Protein AF-A0A9K3KVN9-F1 (afdb_monomer_lite)

Radius of gyration: 38.12 Å; chains: 1; bounding box: 109×45×125 Å

pLDDT: mean 75.14, std 16.61, range [22.23, 95.88]

Structure (mmCIF, N/CA/C/O backbone):
data_AF-A0A9K3KVN9-F1
#
_entry.id   AF-A0A9K3KVN9-F1
#
loop_
_atom_site.group_PDB
_atom_site.id
_atom_site.type_symbol
_atom_site.label_atom_id
_atom_site.label_alt_id
_atom_site.label_comp_id
_atom_site.label_asym_id
_atom_site.label_entity_id
_atom_site.label_seq_id
_atom_site.pdbx_PDB_ins_code
_atom_site.Cartn_x
_atom_site.Cartn_y
_atom_site.Cartn_z
_atom_site.occupancy
_atom_site.B_iso_or_equiv
_atom_site.auth_seq_id
_atom_site.auth_comp_id
_atom_site.auth_asym_id
_atom_site.auth_atom_id
_atom_site.pdbx_PDB_model_num
ATOM 1 N N . MET A 1 1 ? 79.046 29.696 -91.872 1.00 45.09 1 MET A N 1
ATOM 2 C CA . MET A 1 1 ? 77.655 30.100 -91.601 1.00 45.09 1 MET A CA 1
ATOM 3 C C . MET A 1 1 ? 77.021 28.918 -90.897 1.00 45.09 1 MET A C 1
ATOM 5 O O . MET A 1 1 ? 76.997 27.837 -91.468 1.00 45.09 1 MET A O 1
ATOM 9 N N . GLU A 1 2 ? 76.710 29.060 -89.611 1.00 54.44 2 GLU A N 1
ATOM 10 C CA . GLU A 1 2 ? 76.037 28.020 -88.821 1.00 54.44 2 GLU A CA 1
ATOM 11 C C . GLU A 1 2 ? 74.562 27.961 -89.256 1.00 54.44 2 GLU A C 1
ATOM 13 O O . GLU A 1 2 ? 73.696 28.609 -88.662 1.00 54.44 2 GLU A O 1
ATOM 18 N N . ASP A 1 3 ? 74.284 27.262 -90.359 1.00 48.56 3 ASP A N 1
ATOM 19 C CA . ASP A 1 3 ? 72.985 27.361 -91.029 1.00 48.56 3 ASP A CA 1
ATOM 20 C C . ASP A 1 3 ? 71.928 26.423 -90.441 1.00 48.56 3 ASP A C 1
ATOM 22 O O . ASP A 1 3 ? 71.992 25.201 -90.556 1.00 48.56 3 ASP A O 1
ATOM 26 N N . GLU A 1 4 ? 70.970 27.077 -89.780 1.00 55.75 4 GLU A N 1
ATOM 27 C CA . GLU A 1 4 ? 69.516 26.861 -89.690 1.00 55.75 4 GLU A CA 1
ATOM 28 C C . GLU A 1 4 ? 68.884 25.465 -89.550 1.00 55.75 4 GLU A C 1
ATOM 30 O O . GLU A 1 4 ? 67.782 25.410 -89.022 1.00 55.75 4 GLU A O 1
ATOM 35 N N . HIS A 1 5 ? 69.507 24.343 -89.914 1.00 53.62 5 HIS A N 1
ATOM 36 C CA . HIS A 1 5 ? 68.850 23.024 -89.925 1.00 53.62 5 HIS A CA 1
ATOM 37 C C . HIS A 1 5 ? 68.893 22.270 -88.579 1.00 53.62 5 HIS A C 1
ATOM 39 O O . HIS A 1 5 ? 68.015 21.462 -88.293 1.00 53.62 5 HIS A O 1
ATOM 45 N N . VAL A 1 6 ? 69.865 22.563 -87.703 1.00 56.28 6 VAL A N 1
ATOM 46 C CA . VAL A 1 6 ? 70.005 21.916 -86.371 1.00 56.28 6 VAL A CA 1
ATOM 47 C C . VAL A 1 6 ? 69.112 22.568 -85.302 1.00 56.28 6 VAL A C 1
ATOM 49 O O . VAL A 1 6 ? 68.701 21.923 -84.337 1.00 56.28 6 VAL A O 1
ATOM 52 N N . ARG A 1 7 ? 68.765 23.850 -85.477 1.00 60.34 7 ARG A N 1
ATOM 53 C CA . ARG A 1 7 ? 67.869 24.589 -84.570 1.00 60.34 7 ARG A CA 1
ATOM 54 C C . ARG A 1 7 ? 66.450 23.984 -84.526 1.00 60.34 7 ARG A C 1
ATOM 56 O O . ARG A 1 7 ? 66.002 23.695 -83.421 1.00 60.34 7 ARG A O 1
ATOM 63 N N . PRO A 1 8 ? 65.770 23.724 -85.661 1.00 63.81 8 PRO A N 1
ATOM 64 C CA . PRO A 1 8 ? 64.430 23.135 -85.703 1.00 63.81 8 PRO A CA 1
ATOM 65 C C . PRO A 1 8 ? 64.338 21.772 -85.015 1.00 63.81 8 PRO A C 1
ATOM 67 O O . PRO A 1 8 ? 63.398 21.549 -84.258 1.00 63.81 8 PRO A O 1
ATOM 70 N N . GLN A 1 9 ? 65.329 20.892 -85.215 1.00 72.94 9 GLN A N 1
ATOM 71 C CA . GLN A 1 9 ? 65.325 19.554 -84.614 1.00 72.94 9 GLN A CA 1
ATOM 72 C C . GLN A 1 9 ? 65.427 19.623 -83.086 1.00 72.94 9 GLN A C 1
ATOM 74 O O . GLN A 1 9 ? 64.640 19.001 -82.385 1.00 72.94 9 GLN A O 1
ATOM 79 N N . LYS A 1 10 ? 66.315 20.475 -82.556 1.00 77.81 10 LYS A N 1
ATOM 80 C CA . LYS A 1 10 ? 66.450 20.684 -81.107 1.00 77.81 10 LYS A CA 1
ATOM 81 C C . LYS A 1 10 ? 65.175 21.257 -80.469 1.00 77.81 10 LYS A C 1
ATOM 83 O O . LYS A 1 10 ? 64.865 20.923 -79.328 1.00 77.81 10 LYS A O 1
ATOM 88 N N . TYR A 1 11 ? 64.435 22.111 -81.185 1.00 81.31 11 TYR A N 1
ATOM 89 C CA . TYR A 1 11 ? 63.114 22.576 -80.742 1.00 81.31 11 TYR A CA 1
ATOM 90 C C . TYR A 1 11 ? 62.057 21.466 -80.825 1.00 81.31 11 TYR A C 1
ATOM 92 O O . TYR A 1 11 ? 61.230 21.371 -79.924 1.00 81.31 11 TYR A O 1
ATOM 100 N N . SER A 1 12 ? 62.103 20.613 -81.852 1.00 85.62 12 SER A N 1
ATOM 101 C CA . SER A 1 12 ? 61.211 19.455 -82.000 1.00 85.62 12 SER A CA 1
ATOM 102 C C . SER A 1 12 ? 61.375 18.460 -80.850 1.00 85.62 12 SER A C 1
ATOM 104 O O . SER A 1 12 ? 60.392 18.111 -80.203 1.00 85.62 12 SER A O 1
ATOM 106 N N . ASP A 1 13 ? 62.611 18.073 -80.534 1.00 86.50 13 ASP A N 1
ATOM 107 C CA . ASP A 1 13 ? 62.904 17.111 -79.466 1.00 86.50 13 ASP A CA 1
ATOM 108 C C . ASP A 1 13 ? 62.512 17.674 -78.086 1.00 86.50 13 ASP A C 1
ATOM 110 O O . ASP A 1 13 ? 61.987 16.963 -77.227 1.00 86.50 13 ASP A O 1
ATOM 114 N N . LEU A 1 14 ? 62.707 18.984 -77.874 1.00 88.31 14 LEU A N 1
ATOM 115 C CA . LEU A 1 14 ? 62.254 19.672 -76.664 1.00 88.31 14 LEU A CA 1
ATOM 116 C C . LEU A 1 14 ? 60.721 19.695 -76.558 1.00 88.31 14 LEU A C 1
ATOM 118 O O . LEU A 1 14 ? 60.187 19.482 -75.472 1.00 88.31 14 LEU A O 1
ATOM 122 N N . LEU A 1 15 ? 60.009 19.945 -77.661 1.00 89.12 15 LEU A N 1
ATOM 123 C CA . LEU A 1 15 ? 58.544 19.923 -77.696 1.00 89.12 15 LEU A CA 1
ATOM 124 C C . LEU A 1 15 ? 57.993 18.516 -77.436 1.00 89.12 15 LEU A C 1
ATOM 126 O O . LEU A 1 15 ? 57.018 18.377 -76.701 1.00 89.12 15 LEU A O 1
ATOM 130 N N . GLU A 1 16 ? 58.622 17.479 -77.987 1.00 89.62 16 GLU A N 1
ATOM 131 C CA . GLU A 1 16 ? 58.243 16.082 -77.756 1.00 89.62 16 GLU A CA 1
ATOM 132 C C . GLU A 1 16 ? 58.497 15.653 -76.303 1.00 89.62 16 GLU A C 1
ATOM 134 O O . GLU A 1 16 ? 57.629 15.044 -75.667 1.00 89.62 16 GLU A O 1
ATOM 139 N N . TYR A 1 17 ? 59.639 16.051 -75.733 1.00 90.62 17 TYR A N 1
ATOM 140 C CA . TYR A 1 17 ? 59.937 15.853 -74.316 1.00 90.62 17 TYR A CA 1
ATOM 141 C C . TYR A 1 17 ? 58.908 16.551 -73.419 1.00 90.62 17 TYR A C 1
ATOM 143 O O . TYR A 1 17 ? 58.345 15.923 -72.522 1.00 90.62 17 TYR A O 1
ATOM 151 N N . LEU A 1 18 ? 58.613 17.831 -73.679 1.00 91.31 18 LEU A N 1
ATOM 152 C CA . LEU A 1 18 ? 57.616 18.589 -72.922 1.00 91.31 18 LEU A CA 1
ATOM 153 C C . LEU A 1 18 ? 56.226 17.963 -73.040 1.00 91.31 18 LEU A C 1
ATOM 155 O O . LEU A 1 18 ? 55.554 17.818 -72.025 1.00 91.31 18 LEU A O 1
ATOM 159 N N . LYS A 1 19 ? 55.811 17.537 -74.239 1.00 93.12 19 LYS A N 1
ATOM 160 C CA . LYS A 1 19 ? 54.536 16.839 -74.451 1.00 93.12 19 LYS A CA 1
ATOM 161 C C . LYS A 1 19 ? 54.454 15.560 -73.619 1.00 93.12 19 LYS A C 1
ATOM 163 O O . LYS A 1 19 ? 53.476 15.362 -72.912 1.00 93.12 19 LYS A O 1
ATOM 168 N N . THR A 1 20 ? 55.515 14.756 -73.620 1.00 93.19 20 THR A N 1
ATOM 169 C CA . THR A 1 20 ? 55.592 13.526 -72.818 1.00 93.19 20 THR A CA 1
ATOM 170 C C . THR A 1 20 ? 55.500 13.816 -71.316 1.00 93.19 20 THR A C 1
ATOM 172 O O . THR A 1 20 ? 54.807 13.105 -70.588 1.00 93.19 20 THR A O 1
ATOM 175 N N . GLN A 1 21 ? 56.159 14.878 -70.835 1.00 94.00 21 GLN A N 1
ATOM 176 C CA . GLN A 1 21 ? 56.046 15.313 -69.439 1.00 94.00 21 GLN A CA 1
ATOM 177 C C . GLN A 1 21 ? 54.629 15.804 -69.107 1.00 94.00 21 GLN A C 1
ATOM 179 O O . GLN A 1 21 ? 54.090 15.420 -68.073 1.00 94.00 21 GLN A O 1
ATOM 184 N N . PHE A 1 22 ? 54.003 16.599 -69.981 1.00 93.38 22 PHE A N 1
ATOM 185 C CA . PHE A 1 22 ? 52.620 17.055 -69.815 1.00 93.38 22 PHE A CA 1
ATOM 186 C C . PHE A 1 22 ? 51.625 15.889 -69.794 1.00 93.38 22 PHE A C 1
ATOM 188 O O . PHE A 1 22 ? 50.756 15.859 -68.927 1.00 93.38 22 PHE A O 1
ATOM 195 N N . ASP A 1 23 ? 51.782 14.900 -70.674 1.00 93.00 23 ASP A N 1
ATOM 196 C CA . ASP A 1 23 ? 50.947 13.695 -70.693 1.00 93.00 23 ASP A CA 1
ATOM 197 C C . ASP A 1 23 ? 51.127 12.870 -69.405 1.00 93.00 23 ASP A C 1
ATOM 199 O O . ASP A 1 23 ? 50.151 12.396 -68.818 1.00 93.00 23 ASP A O 1
ATOM 203 N N . GLY A 1 24 ? 52.365 12.755 -68.907 1.00 92.94 24 GLY A N 1
ATOM 204 C CA . GLY A 1 24 ? 52.662 12.128 -67.615 1.00 92.94 24 GLY A CA 1
ATOM 205 C C . GLY A 1 24 ? 52.042 12.873 -66.427 1.00 92.94 24 GLY A C 1
ATOM 206 O O . GLY A 1 24 ? 51.489 12.246 -65.523 1.00 92.94 24 GLY A O 1
ATOM 207 N N . ILE A 1 25 ? 52.080 14.208 -66.446 1.00 93.19 25 ILE A N 1
ATOM 208 C CA . ILE A 1 25 ? 51.436 15.066 -65.444 1.00 93.19 25 ILE A CA 1
ATOM 209 C C . ILE A 1 25 ? 49.912 14.893 -65.486 1.00 93.19 25 ILE A C 1
ATOM 211 O O . ILE A 1 25 ? 49.313 14.673 -64.436 1.00 93.19 25 ILE A O 1
ATOM 215 N N . ASN A 1 26 ? 49.292 14.924 -66.670 1.00 93.12 26 ASN A N 1
ATOM 216 C CA . ASN A 1 26 ? 47.848 14.728 -66.837 1.00 93.12 26 ASN A CA 1
ATOM 217 C C . ASN A 1 26 ? 47.396 13.375 -66.276 1.00 93.12 26 ASN A C 1
ATOM 219 O O . ASN A 1 26 ? 46.448 13.318 -65.498 1.00 93.12 26 ASN A O 1
ATOM 223 N N . LYS A 1 27 ? 48.130 12.297 -66.579 1.00 93.44 27 LYS A N 1
ATOM 224 C CA . LYS A 1 27 ? 47.833 10.965 -66.039 1.00 93.44 27 LYS A CA 1
ATOM 225 C C . LYS A 1 27 ? 47.923 10.919 -64.509 1.00 93.44 27 LYS A C 1
ATOM 227 O O . LYS A 1 27 ? 47.067 10.322 -63.862 1.00 93.44 27 LYS A O 1
ATOM 232 N N . ASN A 1 28 ? 48.931 11.568 -63.924 1.00 93.50 28 ASN A N 1
ATOM 233 C CA . ASN A 1 28 ? 49.056 11.661 -62.469 1.00 93.50 28 ASN A CA 1
ATOM 234 C C . ASN A 1 28 ? 47.899 12.460 -61.848 1.00 93.50 28 ASN A C 1
ATOM 236 O O . ASN A 1 28 ? 47.397 12.069 -60.797 1.00 93.50 28 ASN A O 1
ATOM 240 N N . PHE A 1 29 ? 47.455 13.547 -62.489 1.00 94.56 29 PHE A N 1
ATOM 241 C CA . PHE A 1 29 ? 46.277 14.300 -62.050 1.00 94.56 29 PHE A CA 1
ATOM 242 C C . PHE A 1 29 ? 45.000 13.455 -62.110 1.00 94.56 29 PHE A C 1
ATOM 244 O O . PHE A 1 29 ? 44.238 13.460 -61.145 1.00 94.56 29 PHE A O 1
ATOM 251 N N . ASP A 1 30 ? 44.790 12.679 -63.176 1.00 94.50 30 ASP A N 1
ATOM 252 C CA . ASP A 1 30 ? 43.642 11.771 -63.291 1.00 94.50 30 ASP A CA 1
ATOM 253 C C . ASP A 1 30 ? 43.638 10.701 -62.188 1.00 94.50 30 ASP A C 1
ATOM 255 O O . ASP A 1 30 ? 42.597 10.417 -61.589 1.00 94.50 30 ASP A O 1
ATOM 259 N N . ASP A 1 31 ? 44.801 10.123 -61.878 1.00 94.12 31 ASP A N 1
ATOM 260 C CA . ASP A 1 31 ? 44.939 9.137 -60.803 1.00 94.12 31 ASP A CA 1
ATOM 261 C C . ASP A 1 31 ? 44.733 9.763 -59.412 1.00 94.12 31 ASP A C 1
ATOM 263 O O . ASP A 1 31 ? 44.126 9.140 -58.536 1.00 94.12 31 ASP A O 1
ATOM 267 N N . ILE A 1 32 ? 45.186 11.005 -59.199 1.00 94.25 32 ILE A N 1
ATOM 268 C CA . ILE A 1 32 ? 44.918 11.771 -57.972 1.00 94.25 32 ILE A CA 1
ATOM 269 C C . ILE A 1 32 ? 43.418 12.048 -57.828 1.00 94.25 32 ILE A C 1
ATOM 271 O O . ILE A 1 32 ? 42.870 11.807 -56.753 1.00 94.25 32 ILE A O 1
ATOM 275 N N . ASN A 1 33 ? 42.744 12.490 -58.893 1.00 94.69 33 ASN A N 1
ATOM 276 C CA . ASN A 1 33 ? 41.304 12.762 -58.881 1.00 94.69 33 ASN A CA 1
ATOM 277 C C . ASN A 1 33 ? 40.500 11.510 -58.504 1.00 94.69 33 ASN A C 1
ATOM 279 O O . ASN A 1 33 ? 39.661 11.572 -57.609 1.00 94.69 33 ASN A O 1
ATOM 283 N N . LYS A 1 34 ? 40.828 10.347 -59.086 1.00 94.62 34 LYS A N 1
ATOM 284 C CA . LYS A 1 34 ? 40.193 9.069 -58.713 1.00 94.62 34 LYS A CA 1
ATOM 285 C C . LYS A 1 34 ? 40.385 8.729 -57.236 1.00 94.62 34 LYS A C 1
ATOM 287 O O . LYS A 1 34 ? 39.432 8.338 -56.571 1.00 94.62 34 LYS A O 1
ATOM 292 N N . ARG A 1 35 ? 41.600 8.904 -56.702 1.00 94.25 35 ARG A N 1
ATOM 293 C CA . ARG A 1 35 ? 41.873 8.668 -55.273 1.00 94.25 35 ARG A CA 1
ATOM 294 C C . ARG A 1 35 ? 41.085 9.623 -54.380 1.00 94.25 35 ARG A C 1
ATOM 296 O O . ARG A 1 35 ? 40.592 9.188 -53.346 1.00 94.25 35 ARG A O 1
ATOM 303 N N . PHE A 1 36 ? 40.953 10.892 -54.763 1.00 94.44 36 PHE A N 1
ATOM 304 C CA . PHE A 1 36 ? 40.115 11.849 -54.040 1.00 94.44 36 PHE A CA 1
ATOM 305 C C . PHE A 1 36 ? 38.639 11.443 -54.058 1.00 94.44 36 PHE A C 1
ATOM 307 O O . PHE A 1 36 ? 38.000 11.474 -53.009 1.00 94.44 36 PHE A O 1
ATOM 314 N N . ASP A 1 37 ? 38.111 11.006 -55.201 1.00 95.25 37 ASP A N 1
ATOM 315 C CA . ASP A 1 37 ? 36.732 10.519 -55.306 1.00 95.25 37 ASP A CA 1
ATOM 316 C C . ASP A 1 37 ? 36.492 9.278 -54.440 1.00 95.25 37 ASP A C 1
ATOM 318 O O . ASP A 1 37 ? 35.467 9.181 -53.760 1.00 95.25 37 ASP A O 1
ATOM 322 N N . ASP A 1 38 ? 37.439 8.342 -54.426 1.00 95.19 38 ASP A N 1
ATOM 323 C CA . ASP A 1 38 ? 37.359 7.137 -53.600 1.00 95.19 38 ASP A CA 1
ATOM 324 C C . ASP A 1 38 ? 37.442 7.469 -52.103 1.00 95.19 38 ASP A C 1
ATOM 326 O O . ASP A 1 38 ? 36.655 6.941 -51.315 1.00 95.19 38 ASP A O 1
ATOM 330 N N . ILE A 1 39 ? 38.323 8.398 -51.709 1.00 94.88 39 ILE A N 1
ATOM 331 C CA . ILE A 1 39 ? 38.398 8.912 -50.334 1.00 94.88 39 ILE A CA 1
ATOM 332 C C . ILE A 1 39 ? 37.081 9.591 -49.943 1.00 94.88 39 ILE A C 1
ATOM 334 O O . ILE A 1 39 ? 36.553 9.311 -48.871 1.00 94.88 39 ILE A O 1
ATOM 338 N N . ASN A 1 40 ? 36.515 10.438 -50.805 1.00 94.06 40 ASN A N 1
ATOM 339 C CA . ASN A 1 40 ? 35.245 11.114 -50.537 1.00 94.06 40 ASN A CA 1
ATOM 340 C C . ASN A 1 40 ? 34.099 10.111 -50.350 1.00 94.06 40 ASN A C 1
ATOM 342 O O . ASN A 1 40 ? 33.289 10.261 -49.435 1.00 94.06 40 ASN A O 1
ATOM 346 N N . LYS A 1 41 ? 34.041 9.059 -51.174 1.00 95.12 41 LYS A N 1
ATOM 347 C CA . LYS A 1 41 ? 33.058 7.976 -51.019 1.00 95.12 41 LYS A CA 1
ATOM 348 C C . LYS A 1 41 ? 33.244 7.215 -49.709 1.00 95.12 41 LYS A C 1
ATOM 350 O O . LYS A 1 41 ? 32.249 6.953 -49.036 1.00 95.12 41 LYS A O 1
ATOM 355 N N . ASP A 1 42 ? 34.479 6.870 -49.341 1.00 95.75 42 ASP A N 1
ATOM 356 C CA . ASP A 1 42 ? 34.762 6.174 -48.079 1.00 95.75 42 ASP A CA 1
ATOM 357 C C . ASP A 1 42 ? 34.397 7.044 -46.870 1.00 95.75 42 ASP A C 1
ATOM 359 O O . ASP A 1 42 ? 33.738 6.571 -45.947 1.00 95.75 42 ASP A O 1
ATOM 363 N N . ILE A 1 43 ? 34.740 8.337 -46.903 1.00 94.88 43 ILE A N 1
ATOM 364 C CA . ILE A 1 43 ? 34.375 9.304 -45.861 1.00 94.88 43 ILE A CA 1
ATOM 365 C C . ILE A 1 43 ? 32.855 9.397 -45.722 1.00 94.88 43 ILE A C 1
ATOM 367 O O . ILE A 1 43 ? 32.347 9.228 -44.616 1.00 94.88 43 ILE A O 1
ATOM 371 N N . ASN A 1 44 ? 32.124 9.609 -46.820 1.00 95.62 44 ASN A N 1
ATOM 372 C CA . ASN A 1 44 ? 30.662 9.699 -46.788 1.00 95.62 44 ASN A CA 1
ATOM 373 C C . ASN A 1 44 ? 30.034 8.417 -46.233 1.00 95.62 44 ASN A C 1
ATOM 375 O O . ASN A 1 44 ? 29.180 8.482 -45.355 1.00 95.62 44 ASN A O 1
ATOM 379 N N . LYS A 1 45 ? 30.519 7.248 -46.668 1.00 95.81 45 LYS A N 1
ATOM 380 C CA . LYS A 1 45 ? 30.045 5.961 -46.156 1.00 95.81 45 LYS A CA 1
ATOM 381 C C . LYS A 1 45 ? 30.297 5.814 -44.654 1.00 95.81 45 LYS A C 1
ATOM 383 O O . LYS A 1 45 ? 29.398 5.407 -43.926 1.00 95.81 45 LYS A O 1
ATOM 388 N N . ARG A 1 46 ? 31.493 6.169 -44.173 1.00 94.81 46 ARG A N 1
ATOM 389 C CA . ARG A 1 46 ? 31.808 6.139 -42.736 1.00 94.81 46 ARG A CA 1
ATOM 390 C C . ARG A 1 46 ? 30.930 7.102 -41.946 1.00 94.81 46 ARG A C 1
ATOM 392 O O . ARG A 1 46 ? 30.480 6.735 -40.867 1.00 94.81 46 ARG A O 1
ATOM 399 N N . PHE A 1 47 ? 30.667 8.300 -42.467 1.00 94.75 47 PHE A N 1
ATOM 400 C CA . PHE A 1 47 ? 29.737 9.242 -41.843 1.00 94.75 47 PHE A CA 1
ATOM 401 C C . PHE A 1 47 ? 28.314 8.682 -41.778 1.00 94.75 47 PHE A C 1
ATOM 403 O O . PHE A 1 47 ? 27.686 8.770 -40.726 1.00 94.75 47 PHE A O 1
ATOM 410 N N . ASP A 1 48 ? 27.823 8.055 -42.846 1.00 95.81 48 ASP A N 1
ATOM 411 C CA . ASP A 1 48 ? 26.504 7.415 -42.860 1.00 95.81 48 ASP A CA 1
ATOM 412 C C . ASP A 1 48 ? 26.409 6.267 -41.850 1.00 95.81 48 ASP A C 1
ATOM 414 O O . ASP A 1 48 ? 25.410 6.140 -41.138 1.00 95.81 48 ASP A O 1
ATOM 418 N N . ASP A 1 49 ? 27.450 5.439 -41.758 1.00 95.88 49 ASP A N 1
ATOM 419 C CA . ASP A 1 49 ? 27.509 4.332 -40.805 1.00 95.88 49 ASP A CA 1
ATOM 420 C C . ASP A 1 49 ? 27.568 4.847 -39.355 1.00 95.88 49 ASP A C 1
ATOM 422 O O . ASP A 1 49 ? 26.852 4.333 -38.492 1.00 95.88 49 ASP A O 1
ATOM 426 N N . ILE A 1 50 ? 28.335 5.914 -39.094 1.00 95.69 50 ILE A N 1
ATOM 427 C CA . ILE A 1 50 ? 28.363 6.604 -37.794 1.00 95.69 50 ILE A CA 1
ATOM 428 C C . ILE A 1 50 ? 26.980 7.174 -37.455 1.00 95.69 50 ILE A C 1
ATOM 430 O O . ILE A 1 50 ? 26.492 6.961 -36.348 1.00 95.69 50 ILE A O 1
ATOM 434 N N . ASN A 1 51 ? 26.319 7.850 -38.397 1.00 94.12 51 ASN A N 1
ATOM 435 C CA . ASN A 1 51 ? 24.987 8.420 -38.183 1.00 94.12 51 ASN A CA 1
ATOM 436 C C . ASN A 1 51 ? 23.955 7.338 -37.842 1.00 94.12 51 ASN A C 1
ATOM 438 O O . ASN A 1 51 ? 23.141 7.520 -36.937 1.00 94.12 51 ASN A O 1
ATOM 442 N N . LYS A 1 52 ? 24.003 6.186 -38.521 1.00 95.19 52 LYS A N 1
ATOM 443 C CA . LYS A 1 52 ? 23.130 5.044 -38.213 1.00 95.19 52 LYS A CA 1
ATOM 444 C C . LYS A 1 52 ? 23.389 4.474 -36.819 1.00 95.19 52 LYS A C 1
ATOM 446 O O . LYS A 1 52 ? 22.423 4.197 -36.109 1.00 95.19 52 LYS A O 1
ATOM 451 N N . ASP A 1 53 ? 24.652 4.306 -36.421 1.00 95.62 53 ASP A N 1
ATOM 452 C CA . ASP A 1 53 ? 24.993 3.811 -35.079 1.00 95.62 53 ASP A CA 1
ATOM 453 C C . ASP A 1 53 ? 24.539 4.791 -33.990 1.00 95.62 53 ASP A C 1
ATOM 455 O O . ASP A 1 53 ? 23.923 4.382 -33.006 1.00 95.62 53 ASP A O 1
ATOM 459 N N . ILE A 1 54 ? 24.763 6.094 -34.197 1.00 94.62 54 ILE A N 1
ATOM 460 C CA . ILE A 1 54 ? 24.309 7.150 -33.285 1.00 94.62 54 ILE A CA 1
ATOM 461 C C . ILE A 1 54 ? 22.787 7.115 -33.137 1.00 94.62 54 ILE A C 1
ATOM 463 O O . ILE A 1 54 ? 22.298 7.043 -32.011 1.00 94.62 54 ILE A O 1
ATOM 467 N N . ASN A 1 55 ? 22.039 7.107 -34.244 1.00 94.88 55 ASN A N 1
ATOM 468 C CA . ASN A 1 55 ? 20.575 7.078 -34.205 1.00 94.88 55 ASN A CA 1
ATOM 469 C C . ASN A 1 55 ? 20.055 5.845 -33.458 1.00 94.88 55 ASN A C 1
ATOM 471 O O . ASN A 1 55 ? 19.208 5.970 -32.579 1.00 94.88 55 ASN A O 1
ATOM 475 N N . LYS A 1 56 ? 20.632 4.665 -33.721 1.00 95.19 56 LYS A N 1
ATOM 476 C CA . LYS A 1 56 ? 20.258 3.434 -33.017 1.00 95.19 56 LYS A CA 1
ATOM 477 C C . LYS A 1 56 ? 20.501 3.533 -31.508 1.00 95.19 56 LYS A C 1
ATOM 479 O O . LYS A 1 56 ? 19.651 3.124 -30.721 1.00 95.19 56 LYS A O 1
ATOM 484 N N . ARG A 1 57 ? 21.644 4.086 -31.089 1.00 94.00 57 ARG A N 1
ATOM 485 C CA . ARG A 1 57 ? 21.943 4.290 -29.663 1.00 94.00 57 ARG A CA 1
ATOM 486 C C . ARG A 1 57 ? 20.985 5.285 -29.015 1.00 94.00 57 ARG A C 1
ATOM 488 O O . ARG A 1 57 ? 20.582 5.057 -27.879 1.00 94.00 57 ARG A O 1
ATOM 495 N N . PHE A 1 58 ? 20.618 6.361 -29.712 1.00 93.31 58 PHE A N 1
ATOM 496 C CA . PHE A 1 58 ? 19.621 7.315 -29.220 1.00 93.31 58 PHE A CA 1
ATOM 497 C C . PHE A 1 58 ? 18.247 6.665 -29.050 1.00 93.31 58 PHE A C 1
ATOM 499 O O . PHE A 1 58 ? 17.635 6.838 -27.999 1.00 93.31 58 PHE A O 1
ATOM 506 N N . ASP A 1 59 ? 17.798 5.859 -30.012 1.00 92.19 59 ASP A N 1
ATOM 507 C CA . ASP A 1 59 ? 16.535 5.122 -29.900 1.00 92.19 59 ASP A CA 1
ATOM 508 C C . ASP A 1 59 ? 16.537 4.159 -28.702 1.00 92.19 59 ASP A C 1
ATOM 510 O O . ASP A 1 59 ? 15.559 4.083 -27.955 1.00 92.19 59 ASP A O 1
ATOM 514 N N . ASP A 1 60 ? 17.646 3.450 -28.474 1.00 91.88 60 ASP A N 1
ATOM 515 C CA . ASP A 1 60 ? 17.794 2.550 -27.326 1.00 91.88 60 ASP A CA 1
ATOM 516 C C . ASP A 1 60 ? 17.816 3.310 -25.985 1.00 91.88 60 ASP A C 1
ATOM 518 O O . ASP A 1 60 ? 17.268 2.824 -24.991 1.00 91.88 60 ASP A O 1
ATOM 522 N N . ILE A 1 61 ? 18.420 4.505 -25.937 1.00 91.38 61 ILE A N 1
ATOM 523 C CA . ILE A 1 61 ? 18.399 5.385 -24.756 1.00 91.38 61 ILE A CA 1
ATOM 524 C C . ILE A 1 61 ? 16.981 5.890 -24.487 1.00 91.38 61 ILE A C 1
ATOM 526 O O . ILE A 1 61 ? 16.530 5.804 -23.346 1.00 91.38 61 ILE A O 1
ATOM 530 N N . ASN A 1 62 ? 16.271 6.361 -25.515 1.00 85.94 62 ASN A N 1
ATOM 531 C CA . ASN A 1 62 ? 14.906 6.872 -25.380 1.00 85.94 62 ASN A CA 1
ATOM 532 C C . ASN A 1 62 ? 13.972 5.801 -24.808 1.00 85.94 62 ASN A C 1
ATOM 534 O O . ASN A 1 62 ? 13.304 6.047 -23.811 1.00 85.94 62 ASN A O 1
ATOM 538 N N . LYS A 1 63 ? 14.027 4.566 -25.325 1.00 83.12 63 LYS A N 1
ATOM 539 C CA . LYS A 1 63 ? 13.227 3.449 -24.788 1.00 83.12 63 LYS A CA 1
ATOM 540 C C . LYS A 1 63 ? 13.517 3.155 -23.317 1.00 83.12 63 LYS A C 1
ATOM 542 O O . LYS A 1 63 ? 12.603 2.859 -22.552 1.00 83.12 63 LYS A O 1
ATOM 547 N N . LYS A 1 64 ? 14.790 3.205 -22.908 1.00 83.38 64 LYS A N 1
ATOM 548 C CA . LYS A 1 64 ? 15.171 3.009 -21.500 1.00 83.38 64 LYS A CA 1
ATOM 549 C C . LYS A 1 64 ? 14.684 4.156 -20.620 1.00 83.38 64 LYS A C 1
ATOM 551 O O . LYS A 1 64 ? 14.267 3.903 -19.495 1.00 83.38 64 LYS A O 1
ATOM 556 N N . LEU A 1 65 ? 14.742 5.390 -21.116 1.00 80.88 65 LEU A N 1
ATOM 557 C CA . LEU A 1 65 ? 14.239 6.561 -20.407 1.00 80.88 65 LEU A CA 1
ATOM 558 C C . LEU A 1 65 ? 12.721 6.469 -20.214 1.00 80.88 65 LEU A C 1
ATOM 560 O O . LEU A 1 65 ? 12.256 6.630 -19.091 1.00 80.88 65 LEU A O 1
ATOM 564 N N . ASP A 1 66 ? 11.977 6.135 -21.269 1.00 74.94 66 ASP A N 1
ATOM 565 C CA . ASP A 1 66 ? 10.522 5.970 -21.216 1.00 74.94 66 ASP A CA 1
ATOM 566 C C . ASP A 1 66 ? 10.126 4.902 -20.191 1.00 74.94 66 ASP A C 1
ATOM 568 O O . ASP A 1 66 ? 9.252 5.132 -19.353 1.00 74.94 66 ASP A O 1
ATOM 572 N N . LEU A 1 67 ? 10.837 3.767 -20.179 1.00 77.62 67 LEU A N 1
ATOM 573 C CA . LEU A 1 67 ? 10.638 2.722 -19.176 1.00 77.62 67 LEU A CA 1
ATOM 574 C C . LEU A 1 67 ? 10.896 3.246 -17.754 1.00 77.62 67 LEU A C 1
ATOM 576 O O . LEU A 1 67 ? 10.075 3.040 -16.863 1.00 77.62 67 LEU A O 1
ATOM 580 N N . LEU A 1 68 ? 12.002 3.960 -17.530 1.00 80.44 68 LEU A N 1
ATOM 581 C CA . LEU A 1 68 ? 12.330 4.520 -16.214 1.00 80.44 68 LEU A CA 1
ATOM 582 C C . LEU A 1 68 ? 11.300 5.547 -15.732 1.00 80.44 68 LEU A C 1
ATOM 584 O O . LEU A 1 68 ? 10.979 5.570 -14.545 1.00 80.44 68 LEU A O 1
ATOM 588 N N . VAL A 1 69 ? 10.778 6.381 -16.633 1.00 75.31 69 VAL A N 1
ATOM 589 C CA . VAL A 1 69 ? 9.722 7.352 -16.317 1.00 75.31 69 VAL A CA 1
ATOM 590 C C . VAL A 1 69 ? 8.420 6.627 -15.971 1.00 75.31 69 VAL A C 1
ATOM 592 O O . VAL A 1 69 ? 7.797 6.953 -14.957 1.00 75.31 69 VAL A O 1
ATOM 595 N N . SER A 1 70 ? 8.048 5.605 -16.749 1.00 74.38 70 SER A N 1
ATOM 596 C CA . SER A 1 70 ? 6.833 4.810 -16.513 1.00 74.38 70 SER A CA 1
ATOM 597 C C . SER A 1 70 ? 6.857 4.034 -15.191 1.00 74.38 70 SER A C 1
ATOM 599 O O . SER A 1 70 ? 5.817 3.843 -14.573 1.00 74.38 70 SER A O 1
ATOM 601 N N . LEU A 1 71 ? 8.044 3.649 -14.712 1.00 85.56 71 LEU A N 1
ATOM 602 C CA . LEU A 1 71 ? 8.239 2.948 -13.437 1.00 85.56 71 LEU A CA 1
ATOM 603 C C . LEU A 1 71 ? 8.606 3.890 -12.283 1.00 85.56 71 LEU A C 1
ATOM 605 O O . LEU A 1 71 ? 9.049 3.440 -11.222 1.00 85.56 71 LEU A O 1
ATOM 609 N N . SER A 1 72 ? 8.477 5.205 -12.475 1.00 88.69 72 SER A N 1
ATOM 610 C CA . SER A 1 72 ? 8.698 6.159 -11.392 1.00 88.69 72 SER A CA 1
ATOM 611 C C . SER A 1 72 ? 7.647 5.967 -10.287 1.00 88.69 72 SER A C 1
ATOM 613 O O . SER A 1 72 ? 6.493 5.673 -10.596 1.00 88.69 72 SER A O 1
ATOM 615 N N . PRO A 1 73 ? 7.989 6.183 -9.001 1.00 89.44 73 PRO A N 1
ATOM 616 C CA . PRO A 1 73 ? 7.025 6.092 -7.902 1.00 89.44 73 PRO A CA 1
ATOM 617 C C . PRO A 1 73 ? 5.734 6.880 -8.151 1.00 89.44 73 PRO A C 1
ATOM 619 O O . PRO A 1 73 ? 4.652 6.394 -7.852 1.00 89.44 73 PRO A O 1
ATOM 622 N N . ALA A 1 74 ? 5.836 8.067 -8.758 1.00 89.38 74 ALA A N 1
ATOM 623 C CA . ALA A 1 74 ? 4.680 8.884 -9.112 1.00 89.38 74 ALA A CA 1
ATOM 624 C C . ALA A 1 74 ? 3.786 8.230 -10.170 1.00 89.38 74 ALA A C 1
ATOM 626 O O . ALA A 1 74 ? 2.574 8.191 -9.980 1.00 89.38 74 ALA A O 1
ATOM 627 N N . ALA A 1 75 ? 4.366 7.682 -11.241 1.00 89.19 75 ALA A N 1
ATOM 628 C CA . ALA A 1 75 ? 3.608 6.960 -12.260 1.00 89.19 75 ALA A CA 1
ATOM 629 C C . ALA A 1 75 ? 2.936 5.705 -11.677 1.00 89.19 75 ALA A C 1
ATOM 631 O O . ALA A 1 75 ? 1.759 5.465 -11.928 1.00 89.19 75 ALA A O 1
ATOM 632 N N . VAL A 1 76 ? 3.643 4.961 -10.820 1.00 90.69 76 VAL A N 1
ATOM 633 C CA . VAL A 1 76 ? 3.083 3.788 -10.133 1.00 90.69 76 VAL A CA 1
ATOM 634 C C . VAL A 1 76 ? 1.924 4.183 -9.216 1.00 90.69 76 VAL A C 1
ATOM 636 O O . VAL A 1 76 ? 0.872 3.558 -9.274 1.00 90.69 76 VAL A O 1
ATOM 639 N N . MET A 1 77 ? 2.064 5.235 -8.403 1.00 90.69 77 MET A N 1
ATOM 640 C CA . MET A 1 77 ? 0.969 5.698 -7.538 1.00 90.69 77 MET A CA 1
ATOM 641 C C . MET A 1 77 ? -0.229 6.229 -8.336 1.00 90.69 77 MET A C 1
ATOM 643 O O . MET A 1 77 ? -1.359 6.057 -7.891 1.00 90.69 77 MET A O 1
ATOM 647 N N . GLN A 1 78 ? -0.005 6.830 -9.510 1.00 89.56 78 GLN A N 1
ATOM 648 C CA . GLN A 1 78 ? -1.080 7.226 -10.428 1.00 89.56 78 GLN A CA 1
ATOM 649 C C . GLN A 1 78 ? -1.789 6.032 -11.067 1.00 89.56 78 GLN A C 1
ATOM 651 O O . GLN A 1 78 ? -2.967 6.135 -11.364 1.00 89.56 78 GLN A O 1
ATOM 656 N N . GLN A 1 79 ? -1.094 4.920 -11.306 1.00 88.56 79 GLN A N 1
ATOM 657 C CA . GLN A 1 79 ? -1.717 3.725 -11.873 1.00 88.56 79 GLN A CA 1
ATOM 658 C C . GLN A 1 79 ? -2.449 2.897 -10.815 1.00 88.56 79 GLN A C 1
ATOM 660 O O . GLN A 1 79 ? -3.522 2.362 -11.079 1.00 88.56 79 GLN A O 1
ATOM 665 N N . VAL A 1 80 ? -1.852 2.755 -9.632 1.00 88.88 80 VAL A N 1
ATOM 666 C CA . VAL A 1 80 ? -2.446 1.995 -8.531 1.00 88.88 80 VAL A CA 1
ATOM 667 C C . VAL A 1 80 ? -3.615 2.760 -7.915 1.00 88.88 80 VAL A C 1
ATOM 669 O O . VAL A 1 80 ? -4.595 2.134 -7.540 1.00 88.88 80 VAL A O 1
ATOM 672 N N . GLU A 1 81 ? -3.522 4.089 -7.804 1.00 87.44 81 GLU A N 1
ATOM 673 C CA . GLU A 1 81 ? -4.528 4.950 -7.163 1.00 87.44 81 GLU A CA 1
ATOM 674 C C . GLU A 1 81 ? -4.940 4.437 -5.767 1.00 87.44 81 GLU A C 1
ATOM 676 O O . GLU A 1 81 ? -6.098 4.076 -5.532 1.00 87.44 81 GLU A O 1
ATOM 681 N N . PRO A 1 82 ? -3.995 4.343 -4.809 1.00 86.81 82 PRO A N 1
ATOM 682 C CA . PRO A 1 82 ? -4.312 3.841 -3.481 1.00 86.81 82 PRO A CA 1
ATOM 683 C C . PRO A 1 82 ? -5.352 4.729 -2.797 1.00 86.81 82 PRO A C 1
ATOM 685 O O . PRO A 1 82 ? -5.211 5.950 -2.728 1.00 86.81 82 PRO A O 1
ATOM 688 N N . VAL A 1 83 ? -6.379 4.098 -2.230 1.00 84.81 83 VAL A N 1
ATOM 689 C CA . VAL A 1 83 ? -7.382 4.798 -1.432 1.00 84.81 83 VAL A CA 1
ATOM 690 C C . VAL A 1 83 ? -6.865 4.928 -0.005 1.00 84.81 83 VAL A C 1
ATOM 692 O O . VAL A 1 83 ? -6.869 3.963 0.763 1.00 84.81 83 VAL A O 1
ATOM 695 N N . PHE A 1 84 ? -6.420 6.128 0.350 1.00 80.81 84 PHE A N 1
ATOM 696 C CA . PHE A 1 84 ? -6.005 6.469 1.704 1.00 80.81 84 PHE A CA 1
ATOM 697 C C . PHE A 1 84 ? -7.016 7.399 2.372 1.00 80.81 84 PHE A C 1
ATOM 699 O O . PHE A 1 84 ? -7.775 8.110 1.716 1.00 80.81 84 PHE A O 1
ATOM 706 N N . VAL A 1 85 ? -7.059 7.339 3.698 1.00 75.12 85 VAL A N 1
ATOM 707 C CA . VAL A 1 85 ? -7.979 8.115 4.519 1.00 75.12 85 VAL A CA 1
ATOM 708 C C . VAL A 1 85 ? -7.217 9.278 5.120 1.00 75.12 85 VAL A C 1
ATOM 710 O O . VAL A 1 85 ? -6.236 9.085 5.840 1.00 75.12 85 VAL A O 1
ATOM 713 N N . THR A 1 86 ? -7.700 10.481 4.838 1.00 62.38 86 THR A N 1
ATOM 714 C CA . THR A 1 86 ? -7.184 11.729 5.397 1.00 62.38 86 THR A CA 1
ATOM 715 C C . THR A 1 86 ? -8.225 12.293 6.361 1.00 62.38 86 THR A C 1
ATOM 717 O O . THR A 1 86 ? -9.429 12.131 6.144 1.00 62.38 86 THR A O 1
ATOM 720 N N . SER A 1 87 ? -7.797 12.978 7.424 1.00 54.22 87 SER A N 1
ATOM 721 C CA . SER A 1 87 ? -8.679 13.947 8.084 1.00 54.22 87 SER A CA 1
ATOM 722 C C . SER A 1 87 ? -8.991 15.076 7.087 1.00 54.22 87 SER A C 1
ATOM 724 O O . SER A 1 87 ? -8.232 15.313 6.143 1.00 54.22 87 SER A O 1
ATOM 726 N N . SER A 1 88 ? -10.166 15.698 7.190 1.00 47.56 88 SER A N 1
ATOM 727 C CA . SER A 1 88 ? -10.655 16.620 6.157 1.00 47.56 88 SER A CA 1
ATOM 728 C C . SER A 1 88 ? -9.778 17.880 6.023 1.00 47.56 88 SER A C 1
ATOM 730 O O . SER A 1 88 ? -9.159 18.324 6.985 1.00 47.56 88 SER A O 1
ATOM 732 N N . LEU A 1 89 ? -9.770 18.489 4.830 1.00 44.88 89 LEU A N 1
ATOM 733 C CA . LEU A 1 89 ? -9.009 19.704 4.479 1.00 44.88 89 LEU A CA 1
ATOM 734 C C . LEU A 1 89 ? -9.408 20.979 5.253 1.00 44.88 89 LEU A C 1
ATOM 736 O O . LEU A 1 89 ? -8.788 22.024 5.058 1.00 44.88 89 LEU A O 1
ATOM 740 N N . LEU A 1 90 ? -10.433 20.931 6.106 1.00 42.88 90 LEU A N 1
ATOM 741 C CA . LEU A 1 90 ? -10.861 22.066 6.917 1.00 42.88 90 LEU A CA 1
ATOM 742 C C . LEU A 1 90 ? -10.736 21.697 8.398 1.00 42.88 90 LEU A C 1
ATOM 744 O O . LEU A 1 90 ? -11.589 21.022 8.956 1.00 42.88 90 LEU A O 1
ATOM 748 N N . GLU A 1 91 ? -9.649 22.185 8.995 1.00 45.69 91 GLU A N 1
ATOM 749 C CA . GLU A 1 91 ? -9.438 22.318 10.440 1.00 45.69 91 GLU A CA 1
ATOM 750 C C . GLU A 1 91 ? -9.399 21.038 11.285 1.00 45.69 91 GLU A C 1
ATOM 752 O O . GLU A 1 91 ? -10.096 20.942 12.283 1.00 45.69 91 GLU A O 1
ATOM 757 N N . ASP A 1 92 ? -8.443 20.149 11.026 1.00 46.62 92 ASP A N 1
ATOM 758 C CA . ASP A 1 92 ? -7.837 19.390 12.122 1.00 46.62 92 ASP A CA 1
ATOM 759 C C . ASP A 1 92 ? -6.340 19.660 12.090 1.00 46.62 92 ASP A C 1
ATOM 761 O O . ASP A 1 92 ? -5.634 19.261 11.169 1.00 46.62 92 ASP A O 1
ATOM 765 N N . LYS A 1 93 ? -5.831 20.403 13.074 1.00 41.78 93 LYS A N 1
ATOM 766 C CA . LYS A 1 93 ? -4.388 20.540 13.289 1.00 41.78 93 LYS A CA 1
ATOM 767 C C . LYS A 1 93 ? -3.839 19.102 13.425 1.00 41.78 93 LYS A C 1
ATOM 769 O O . LYS A 1 93 ? -4.122 18.420 14.403 1.00 41.78 93 LYS A O 1
ATOM 774 N N . ALA A 1 94 ? 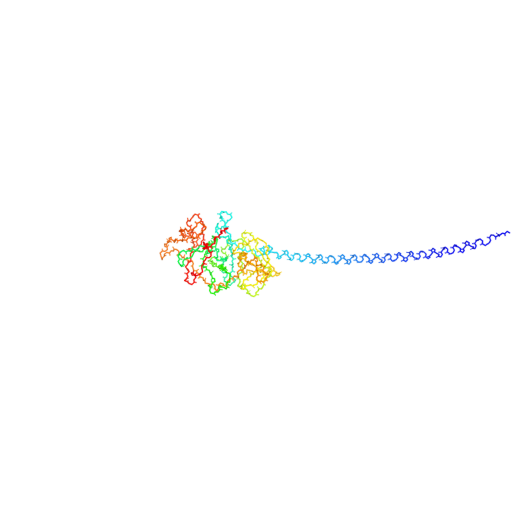-3.121 18.630 12.414 1.00 38.75 94 ALA A N 1
ATOM 775 C CA . ALA A 1 94 ? -3.256 17.297 11.806 1.00 38.75 94 ALA A CA 1
ATOM 776 C C . ALA A 1 94 ? -2.993 16.027 12.654 1.00 38.75 94 ALA A C 1
ATOM 778 O O . ALA A 1 94 ? -3.010 14.912 12.145 1.00 38.75 94 ALA A O 1
ATOM 779 N N . VAL A 1 95 ? -2.694 16.182 13.938 1.00 46.72 95 VAL A N 1
ATOM 780 C CA . VAL A 1 95 ? -1.927 15.230 14.750 1.00 46.72 95 VAL A CA 1
ATOM 781 C C . VAL A 1 95 ? -2.116 15.439 16.245 1.00 46.72 95 VAL A C 1
ATOM 783 O O . VAL A 1 95 ? -1.724 14.606 17.054 1.00 46.72 95 VAL A O 1
ATOM 786 N N . LEU A 1 96 ? -2.625 16.600 16.644 1.00 41.97 96 LEU A N 1
ATOM 787 C CA . LEU A 1 96 ? -1.788 17.705 17.125 1.00 41.97 96 LEU A CA 1
ATOM 788 C C . LEU A 1 96 ? -0.536 17.437 17.958 1.00 41.97 96 LEU A C 1
ATOM 790 O O . LEU A 1 96 ? 0.316 18.315 18.026 1.00 41.97 96 LEU A O 1
ATOM 794 N N . GLU A 1 97 ? -0.407 16.297 18.608 1.00 47.19 97 GLU A N 1
ATOM 795 C CA . GLU A 1 97 ? 0.639 16.040 19.583 1.00 47.19 97 GLU A CA 1
ATOM 796 C C . GLU A 1 97 ? 1.189 14.589 19.498 1.00 47.19 97 GLU A C 1
ATOM 798 O O . GLU A 1 97 ? 1.907 14.161 20.397 1.00 47.19 97 GLU A O 1
ATOM 803 N N . GLY A 1 98 ? 0.967 13.855 18.388 1.00 42.22 98 GLY A N 1
ATOM 804 C CA . GLY A 1 98 ? 1.697 12.612 18.065 1.00 42.22 98 GLY A CA 1
ATOM 805 C C . GLY A 1 98 ? 1.358 11.879 16.751 1.00 42.22 98 GLY A C 1
ATOM 806 O O . GLY A 1 98 ? 0.568 10.947 16.764 1.00 42.22 98 GLY A O 1
ATOM 807 N N . GLY A 1 99 ? 2.039 12.254 15.656 1.00 48.62 99 GLY A N 1
ATOM 808 C CA . GLY A 1 99 ? 2.001 11.682 14.290 1.00 48.62 99 GLY A CA 1
ATOM 809 C C . GLY A 1 99 ? 0.712 11.816 13.449 1.00 48.62 99 GLY A C 1
ATOM 810 O O . GLY A 1 99 ? -0.345 11.352 13.854 1.00 48.62 99 GLY A O 1
ATOM 811 N N . GLU A 1 100 ? 0.805 12.362 12.226 1.00 54.78 100 GLU A N 1
ATOM 812 C CA . GLU A 1 100 ? -0.260 12.279 11.203 1.00 54.78 100 GLU A CA 1
ATOM 813 C C . GLU A 1 100 ? -0.305 10.834 10.739 1.00 54.78 100 GLU A C 1
ATOM 815 O O . GLU A 1 100 ? 0.504 10.426 9.916 1.00 54.78 100 GLU A O 1
ATOM 820 N N . SER A 1 101 ? -1.177 10.009 11.291 1.00 61.84 101 SER A N 1
ATOM 821 C CA . SER A 1 101 ? -1.239 8.633 10.828 1.00 61.84 101 SER A CA 1
ATOM 822 C C . SER A 1 101 ? -1.989 8.506 9.514 1.00 61.84 101 SER A C 1
ATOM 824 O O . SER A 1 101 ? -3.185 8.803 9.462 1.00 61.84 101 SER A O 1
ATOM 826 N N . THR A 1 102 ? -1.328 7.994 8.478 1.00 77.19 102 THR A N 1
ATOM 827 C CA . THR A 1 102 ? -2.020 7.605 7.246 1.00 77.19 102 THR A CA 1
ATOM 828 C C . THR A 1 102 ? -2.732 6.276 7.477 1.00 77.19 102 THR A C 1
ATOM 830 O O . THR A 1 102 ? -2.131 5.322 7.965 1.00 77.19 102 THR A O 1
ATOM 833 N N . TRP A 1 103 ? -4.003 6.204 7.095 1.00 85.19 103 TRP A N 1
ATOM 834 C CA . TRP A 1 103 ? -4.755 4.953 7.005 1.00 85.19 103 TRP A CA 1
ATOM 835 C C . TRP A 1 103 ? -5.070 4.660 5.543 1.00 85.19 103 TRP A C 1
ATOM 837 O O . TRP A 1 103 ? -5.141 5.575 4.724 1.00 85.19 103 TRP A O 1
ATOM 847 N N . SER A 1 104 ? -5.268 3.400 5.175 1.00 89.19 104 SER A N 1
ATOM 848 C CA . SER A 1 104 ? -5.636 3.033 3.802 1.00 89.19 104 SER A CA 1
ATOM 849 C C . SER A 1 104 ? -6.681 1.938 3.766 1.00 89.19 104 SER A C 1
ATOM 851 O O . SER A 1 104 ? -6.776 1.141 4.695 1.00 89.19 104 SER A O 1
ATOM 853 N N . PHE A 1 105 ? -7.470 1.895 2.696 1.00 91.06 105 PHE A N 1
ATOM 854 C CA . PHE A 1 105 ? -8.445 0.833 2.497 1.00 91.06 105 PHE A CA 1
ATOM 855 C C . PHE A 1 105 ? -7.881 -0.294 1.636 1.00 91.06 105 PHE A C 1
ATOM 857 O O . PHE A 1 105 ? -7.265 -0.076 0.591 1.00 91.06 105 PHE A O 1
ATOM 864 N N . LEU A 1 106 ? -8.164 -1.515 2.074 1.00 91.69 106 LEU A N 1
ATOM 865 C CA . LEU A 1 106 ? -7.892 -2.761 1.379 1.00 91.69 106 LEU A CA 1
ATOM 866 C C . LEU A 1 106 ? -9.189 -3.548 1.232 1.00 91.69 106 LEU A C 1
ATOM 868 O O . LEU A 1 106 ? -10.042 -3.531 2.118 1.00 91.69 106 LEU A O 1
ATOM 872 N N . GLN A 1 107 ? -9.316 -4.290 0.143 1.00 91.19 107 GLN A N 1
ATOM 873 C CA . GLN A 1 107 ? -10.370 -5.278 -0.026 1.00 91.19 107 GLN A CA 1
ATOM 874 C C . GLN A 1 107 ? -9.757 -6.672 -0.022 1.00 91.19 107 GLN A C 1
ATOM 876 O O . GLN A 1 107 ? -8.837 -6.950 -0.788 1.00 91.19 107 GLN A O 1
ATOM 881 N N . ARG A 1 108 ? -10.276 -7.567 0.817 1.00 88.38 108 ARG A N 1
ATOM 882 C CA . ARG A 1 108 ? -9.894 -8.978 0.765 1.00 88.38 108 ARG A CA 1
ATOM 883 C C . ARG A 1 108 ? -10.371 -9.618 -0.532 1.00 88.38 108 ARG A C 1
ATOM 885 O O . ARG A 1 108 ? -11.530 -9.464 -0.913 1.00 88.38 108 ARG A O 1
ATOM 892 N N . ASP A 1 109 ? -9.495 -10.384 -1.168 1.00 83.50 109 ASP A N 1
ATOM 893 C CA . ASP A 1 109 ? -9.821 -11.055 -2.428 1.00 83.50 109 ASP A CA 1
ATOM 894 C C . ASP A 1 109 ? -10.769 -12.248 -2.289 1.00 83.50 109 ASP A C 1
ATOM 896 O O . ASP A 1 109 ? -11.467 -12.584 -3.244 1.00 83.50 109 ASP A O 1
ATOM 900 N N . ASP A 1 110 ? -10.795 -12.898 -1.127 1.00 83.06 110 ASP A N 1
ATOM 901 C CA . ASP A 1 110 ? -11.559 -14.125 -0.907 1.00 83.06 110 ASP A CA 1
ATOM 902 C C . ASP A 1 110 ? -13.046 -13.868 -0.641 1.00 83.06 110 ASP A C 1
ATOM 904 O O . ASP A 1 110 ? -13.899 -14.515 -1.248 1.00 83.06 110 ASP A O 1
ATOM 908 N N . ASP A 1 111 ? -13.366 -12.924 0.244 1.00 86.06 111 ASP A N 1
ATOM 909 C CA . ASP A 1 111 ? -14.738 -12.646 0.684 1.00 86.06 111 ASP A CA 1
ATOM 910 C C . ASP A 1 111 ? -15.222 -11.218 0.367 1.00 86.06 111 ASP A C 1
ATOM 912 O O . ASP A 1 111 ? -16.385 -10.879 0.611 1.00 86.06 111 ASP A O 1
ATOM 916 N N . GLY A 1 112 ? -14.357 -10.379 -0.215 1.00 86.75 112 GLY A N 1
ATOM 917 C CA . GLY A 1 112 ? -14.667 -8.993 -0.559 1.00 86.75 112 GLY A CA 1
ATOM 918 C C . GLY A 1 112 ? -14.775 -8.056 0.646 1.00 86.75 112 GLY A C 1
ATOM 919 O O . GLY A 1 112 ? -15.225 -6.918 0.468 1.00 86.75 112 GLY A O 1
ATOM 920 N N . THR A 1 113 ? -14.396 -8.512 1.846 1.00 89.06 113 THR A N 1
ATOM 921 C CA . THR A 1 113 ? -14.421 -7.725 3.084 1.00 89.06 113 THR A CA 1
ATOM 922 C C . THR A 1 113 ? -13.550 -6.491 2.947 1.00 89.06 113 THR A C 1
ATOM 924 O O . THR A 1 113 ? -12.408 -6.558 2.485 1.00 89.06 113 THR A O 1
ATOM 927 N N . LEU A 1 114 ? -14.089 -5.365 3.401 1.00 92.19 114 LEU A N 1
ATOM 928 C CA . LEU A 1 114 ? -13.374 -4.107 3.461 1.00 92.19 114 LEU A CA 1
ATOM 929 C C . LEU A 1 114 ? -12.573 -4.021 4.765 1.00 92.19 114 LEU A C 1
ATOM 931 O O . LEU A 1 114 ? -13.097 -4.237 5.861 1.00 92.19 114 LEU A O 1
ATOM 935 N N . LEU A 1 115 ? -11.297 -3.689 4.627 1.00 92.31 115 LEU A N 1
ATOM 936 C CA . LEU A 1 115 ? -10.368 -3.478 5.723 1.00 92.31 115 LEU A CA 1
ATOM 937 C C . LEU A 1 115 ? -9.839 -2.046 5.656 1.00 92.31 115 LEU A C 1
ATOM 939 O O . LEU A 1 115 ? -9.454 -1.584 4.585 1.00 92.31 115 LEU A O 1
ATOM 943 N N . ALA A 1 116 ? -9.758 -1.363 6.793 1.00 91.25 116 ALA A N 1
ATOM 944 C CA . ALA A 1 116 ? -8.832 -0.249 6.950 1.00 91.25 116 ALA A CA 1
ATOM 945 C C . ALA A 1 116 ? -7.534 -0.769 7.571 1.00 91.25 116 ALA A C 1
ATOM 947 O O . ALA A 1 116 ? -7.561 -1.585 8.493 1.00 91.25 116 ALA A O 1
ATOM 948 N N . VAL A 1 117 ? -6.402 -0.304 7.064 1.00 90.94 117 VAL A N 1
ATOM 949 C CA . VAL A 1 117 ? -5.075 -0.653 7.559 1.00 90.94 117 VAL A CA 1
ATOM 950 C C . VAL A 1 117 ? -4.325 0.600 7.976 1.00 90.94 117 VAL A C 1
ATOM 952 O O . VAL A 1 117 ? -4.394 1.632 7.310 1.00 90.94 117 VAL A O 1
ATOM 955 N N . GLY A 1 118 ? -3.610 0.489 9.085 1.00 86.38 118 GLY A N 1
ATOM 956 C CA . GLY A 1 118 ? -2.706 1.507 9.594 1.00 86.38 118 GLY A CA 1
ATOM 957 C C . GLY A 1 118 ? -1.682 0.863 10.519 1.00 86.38 118 GLY A C 1
ATOM 958 O O . GLY A 1 118 ? -1.646 -0.358 10.678 1.00 86.38 118 GLY A O 1
ATOM 959 N N . SER A 1 119 ? -0.839 1.668 11.152 1.00 80.31 119 SER A N 1
ATOM 960 C CA . SER A 1 119 ? 0.057 1.167 12.199 1.00 80.31 119 SER A CA 1
ATOM 961 C C . SER A 1 119 ? -0.570 1.266 13.588 1.00 80.31 119 SER A C 1
ATOM 963 O O . SER A 1 119 ? -1.385 2.138 13.865 1.00 80.31 119 SER A O 1
ATOM 965 N N . VAL A 1 120 ? -0.160 0.391 14.501 1.00 76.38 120 VAL A N 1
ATOM 966 C CA . VAL A 1 120 ? -0.701 0.313 15.862 1.00 76.38 120 VAL A CA 1
ATOM 967 C C . VAL A 1 120 ? -0.529 1.621 16.630 1.00 76.38 120 VAL A C 1
ATOM 969 O O . VAL A 1 120 ? -1.501 2.107 17.199 1.00 76.38 120 VAL A O 1
ATOM 972 N N . HIS A 1 121 ? 0.655 2.243 16.599 1.00 70.56 121 HIS A N 1
ATOM 973 C CA . HIS A 1 121 ? 0.888 3.512 17.308 1.00 70.56 121 HIS A CA 1
ATOM 974 C C . HIS A 1 121 ? -0.017 4.659 16.828 1.00 70.56 121 HIS A C 1
ATOM 976 O O . HIS A 1 121 ? -0.187 5.635 17.547 1.00 70.56 121 HIS A O 1
ATOM 982 N N . CYS A 1 122 ? -0.593 4.544 15.630 1.00 70.50 122 CYS A N 1
ATOM 983 C CA . CYS A 1 122 ? -1.503 5.534 15.077 1.00 70.50 122 CYS A CA 1
ATOM 984 C C . CYS A 1 122 ? -2.887 5.488 15.714 1.00 70.50 122 CYS A C 1
ATOM 986 O O . CYS A 1 122 ? -3.485 6.530 15.958 1.00 70.50 122 CYS A O 1
ATOM 988 N N . GLY A 1 123 ? -3.407 4.285 15.968 1.00 71.06 123 GLY A N 1
ATOM 989 C CA . GLY A 1 123 ? -4.724 4.137 16.585 1.00 71.06 123 GLY A CA 1
ATOM 990 C C . GLY A 1 123 ? -4.675 3.957 18.095 1.00 71.06 123 GLY A C 1
ATOM 991 O O . GLY A 1 123 ? -5.566 4.425 18.789 1.00 71.06 123 GLY A O 1
ATOM 992 N N . LEU A 1 124 ? -3.625 3.340 18.634 1.00 71.25 124 LEU A N 1
ATOM 993 C CA . LEU A 1 124 ? -3.449 3.099 20.070 1.00 71.25 124 LEU A CA 1
ATOM 994 C C . LEU A 1 124 ? -2.491 4.114 20.704 1.00 71.25 124 LEU A C 1
ATOM 996 O O . LEU A 1 124 ? -1.599 3.763 21.479 1.00 71.25 124 LEU A O 1
ATOM 1000 N N . TYR A 1 125 ? -2.670 5.389 20.359 1.00 61.97 125 TYR A N 1
ATOM 1001 C CA . TYR A 1 125 ? -1.830 6.474 20.866 1.00 61.97 125 TYR A CA 1
ATOM 1002 C C . TYR A 1 125 ? -2.122 6.828 22.339 1.00 61.97 125 TYR A C 1
ATOM 1004 O O . TYR A 1 125 ? -1.310 7.459 23.005 1.00 61.97 125 TYR A O 1
ATOM 1012 N N . TYR A 1 126 ? -3.258 6.409 22.896 1.00 58.06 126 TYR A N 1
ATOM 1013 C CA . TYR A 1 126 ? -3.669 6.806 24.243 1.00 58.06 126 TYR A CA 1
ATOM 1014 C C . TYR A 1 126 ? -3.616 5.610 25.188 1.00 58.06 126 TYR A C 1
ATOM 1016 O O . TYR A 1 126 ? -4.393 4.663 25.064 1.00 58.06 126 TYR A O 1
ATOM 1024 N N . GLY A 1 127 ? -2.689 5.650 26.146 1.00 53.66 127 GLY A N 1
ATOM 1025 C CA . GLY A 1 127 ? -2.700 4.711 27.263 1.00 53.66 127 GLY A CA 1
ATOM 1026 C C . GLY A 1 127 ? -3.942 4.945 28.121 1.00 53.66 127 GLY A C 1
ATOM 1027 O O . GLY A 1 127 ? -4.248 6.084 28.458 1.00 53.66 127 GLY A O 1
ATOM 1028 N N . SER A 1 128 ? -4.652 3.877 28.470 1.00 52.78 128 SER A N 1
ATOM 1029 C CA . SER A 1 128 ? -5.770 3.905 29.414 1.00 52.78 128 SER A CA 1
ATOM 1030 C C . SER A 1 128 ? -5.283 3.443 30.788 1.00 52.78 128 SER A C 1
ATOM 1032 O O . SER A 1 128 ? -4.471 2.528 30.884 1.00 52.78 128 SER A O 1
ATOM 1034 N N . MET A 1 129 ? -5.778 4.062 31.864 1.00 50.00 129 MET A N 1
ATOM 1035 C CA . MET A 1 129 ? -5.531 3.583 33.238 1.00 50.00 129 MET A CA 1
ATOM 1036 C C . MET A 1 129 ? -6.376 2.360 33.603 1.00 50.00 129 MET A C 1
ATOM 1038 O O . MET A 1 129 ? -6.146 1.749 34.646 1.00 50.00 129 MET A O 1
ATOM 1042 N N . HIS A 1 130 ? -7.383 2.026 32.793 1.00 60.06 130 HIS A N 1
ATOM 1043 C CA . HIS A 1 130 ? -8.127 0.795 32.997 1.00 60.06 130 HIS A CA 1
ATOM 1044 C C . HIS A 1 130 ? -7.264 -0.378 32.519 1.00 60.06 130 HIS A C 1
ATOM 1046 O O . HIS A 1 130 ? -6.806 -0.333 31.377 1.00 60.06 130 HIS A O 1
ATOM 1052 N N . PRO A 1 131 ? -7.062 -1.427 33.335 1.00 62.56 131 PRO A N 1
ATOM 1053 C CA . PRO A 1 131 ? -6.131 -2.510 33.008 1.00 62.56 131 PRO A CA 1
ATOM 1054 C C . PRO A 1 131 ? -6.489 -3.213 31.695 1.00 62.56 131 PRO A C 1
ATOM 1056 O O . PRO A 1 131 ? -5.602 -3.559 30.925 1.00 62.56 131 PRO A O 1
ATOM 1059 N N . THR A 1 132 ? -7.786 -3.339 31.404 1.00 70.25 132 THR A N 1
ATOM 1060 C CA . THR A 1 132 ? -8.282 -4.076 30.236 1.00 70.25 132 THR A CA 1
ATOM 1061 C C . THR A 1 132 ? -8.883 -3.206 29.134 1.00 70.25 132 THR A C 1
ATOM 1063 O O . THR A 1 132 ? -9.132 -3.725 28.058 1.00 70.25 132 THR A O 1
ATOM 1066 N N . LEU A 1 133 ? -9.140 -1.906 29.334 1.00 72.81 133 LEU A N 1
ATOM 1067 C CA . LEU A 1 133 ? -9.819 -1.102 28.300 1.00 72.81 133 LEU A CA 1
ATOM 1068 C C . LEU A 1 133 ? -8.823 -0.278 27.503 1.00 72.81 133 LEU A C 1
ATOM 1070 O O . LEU A 1 133 ? -8.012 0.425 28.098 1.00 72.81 133 LEU A O 1
ATOM 1074 N N . ALA A 1 134 ? -8.954 -0.274 26.180 1.00 78.00 134 ALA A N 1
ATOM 1075 C CA . ALA A 1 134 ? -8.165 0.572 25.295 1.00 78.00 134 ALA A CA 1
ATOM 1076 C C . ALA A 1 134 ? -9.040 1.308 24.287 1.00 78.00 134 ALA A C 1
ATOM 1078 O O . ALA A 1 134 ? -10.000 0.760 23.749 1.00 78.00 134 ALA A O 1
ATOM 1079 N N . PHE A 1 135 ? -8.682 2.557 24.015 1.00 78.69 135 PHE A N 1
ATOM 1080 C CA . PHE A 1 135 ? -9.334 3.361 22.995 1.00 78.69 135 PHE A CA 1
ATOM 1081 C C . PHE A 1 135 ? -8.512 3.336 21.716 1.00 78.69 135 PHE A C 1
ATOM 1083 O O . PHE A 1 135 ? -7.340 3.714 21.731 1.00 78.69 135 PHE A O 1
ATOM 1090 N N . VAL A 1 136 ? -9.137 2.911 20.621 1.00 81.81 136 VAL A N 1
ATOM 1091 C CA . VAL A 1 136 ? -8.542 2.979 19.289 1.00 81.81 136 VAL A CA 1
ATOM 1092 C C . VAL A 1 136 ? -9.082 4.215 18.588 1.00 81.81 136 VAL A C 1
ATOM 1094 O O . VAL A 1 136 ? -10.249 4.249 18.198 1.00 81.81 136 VAL A O 1
ATOM 1097 N N . ASN A 1 137 ? -8.223 5.215 18.420 1.00 80.25 137 ASN A N 1
ATOM 1098 C CA . ASN A 1 137 ? -8.496 6.386 17.603 1.00 80.25 137 ASN A CA 1
ATOM 1099 C C . ASN A 1 137 ? -8.508 5.986 16.123 1.00 80.25 137 ASN A C 1
ATOM 1101 O O . ASN A 1 137 ? -7.587 5.321 15.641 1.00 80.25 137 ASN A O 1
ATOM 1105 N N . LEU A 1 138 ? -9.554 6.371 15.403 1.00 81.75 138 LEU A N 1
ATOM 1106 C CA . LEU A 1 138 ? -9.763 6.030 14.001 1.00 81.75 138 LEU A CA 1
ATOM 1107 C C . LEU A 1 138 ? -10.217 7.274 13.237 1.00 81.75 138 LEU A C 1
ATOM 1109 O O . LEU A 1 138 ? -10.973 8.079 13.773 1.00 81.75 138 LEU A O 1
ATOM 1113 N N . PRO A 1 139 ? -9.843 7.433 11.958 1.00 82.06 139 PRO A N 1
ATOM 1114 C CA . PRO A 1 139 ? -10.407 8.501 11.144 1.00 82.06 139 PRO A CA 1
ATOM 1115 C C . PRO A 1 139 ? -11.939 8.410 11.082 1.00 82.06 139 PRO A C 1
ATOM 1117 O O . PRO A 1 139 ? -12.488 7.311 10.974 1.00 82.06 139 PRO A O 1
ATOM 1120 N N . GLN A 1 140 ? -12.629 9.557 11.061 1.00 79.94 140 GLN A N 1
ATOM 1121 C CA . GLN A 1 140 ? -14.100 9.610 11.049 1.00 79.94 140 GLN A CA 1
ATOM 1122 C C . GLN A 1 140 ? -14.691 8.767 9.912 1.00 79.94 140 GLN A C 1
ATOM 1124 O O . GLN A 1 140 ? -15.624 8.006 10.126 1.00 79.94 140 GLN A O 1
ATOM 1129 N N . MET A 1 141 ? -14.074 8.807 8.729 1.00 81.88 141 MET A N 1
ATOM 1130 C CA . MET A 1 141 ? -14.492 8.002 7.581 1.00 81.88 141 MET A CA 1
ATOM 1131 C C . MET A 1 141 ? -14.454 6.489 7.858 1.00 81.88 141 MET A C 1
ATOM 1133 O O . MET A 1 141 ? -15.329 5.763 7.398 1.00 81.88 141 MET A O 1
ATOM 1137 N N . VAL A 1 142 ? -13.466 5.995 8.612 1.00 85.75 142 VAL A N 1
ATOM 1138 C CA . VAL A 1 142 ? -13.388 4.575 9.003 1.00 85.75 142 VAL A CA 1
ATOM 1139 C C . VAL A 1 142 ? -14.540 4.235 9.951 1.00 85.75 142 VAL A C 1
ATOM 1141 O O . VAL A 1 142 ? -15.182 3.198 9.799 1.00 85.75 142 VAL A O 1
ATOM 1144 N N . VAL A 1 143 ? -14.843 5.136 10.887 1.00 84.06 143 VAL A N 1
ATOM 1145 C CA . VAL A 1 143 ? -15.962 4.996 11.828 1.00 84.06 143 VAL A CA 1
ATOM 1146 C C . VAL A 1 143 ? -17.319 5.020 11.113 1.00 84.06 143 VAL A C 1
ATOM 1148 O O . VAL A 1 143 ? -18.170 4.174 11.389 1.00 84.06 143 VAL A O 1
ATOM 1151 N N . ASP A 1 144 ? -17.509 5.914 10.143 1.00 82.50 144 ASP A N 1
ATOM 1152 C CA . ASP A 1 144 ? -18.746 6.056 9.362 1.00 82.50 144 ASP A CA 1
ATOM 1153 C C . ASP A 1 144 ? -19.037 4.836 8.479 1.00 82.50 144 ASP A C 1
ATOM 1155 O O . ASP A 1 144 ? -20.193 4.552 8.138 1.00 82.50 144 ASP A O 1
ATOM 1159 N N . LEU A 1 145 ? -17.995 4.099 8.091 1.00 85.56 145 LEU A N 1
ATOM 1160 C CA . LEU A 1 145 ? -18.119 2.828 7.378 1.00 85.56 145 LEU A CA 1
ATOM 1161 C C . LEU A 1 145 ? -18.493 1.651 8.300 1.00 85.56 145 LEU A C 1
ATOM 1163 O O . LEU A 1 145 ? -18.783 0.561 7.805 1.00 85.56 145 LEU A O 1
ATOM 1167 N N . GLY A 1 146 ? -18.569 1.889 9.611 1.00 87.94 146 GLY A N 1
ATOM 1168 C CA . GLY A 1 146 ? -18.987 0.933 10.628 1.00 87.94 146 GLY A CA 1
ATOM 1169 C C . GLY A 1 146 ? -17.875 -0.044 10.977 1.00 87.94 146 GLY A C 1
ATOM 1170 O O . GLY A 1 146 ? -17.539 -0.920 10.185 1.00 87.94 146 GLY A O 1
ATOM 1171 N N . VAL A 1 147 ? -17.314 0.079 12.177 1.00 90.19 147 VAL A N 1
ATOM 1172 C CA . VAL A 1 147 ? -16.275 -0.835 12.663 1.00 90.19 147 VAL A CA 1
ATOM 1173 C C . VAL A 1 147 ? -16.924 -2.135 13.136 1.00 90.19 147 VAL A C 1
ATOM 1175 O O . VAL A 1 147 ? -17.722 -2.140 14.071 1.00 90.19 147 VAL A O 1
ATOM 1178 N N . GLU A 1 148 ? -16.584 -3.246 12.486 1.00 91.19 148 GLU A N 1
ATOM 1179 C CA . GLU A 1 148 ? -17.023 -4.587 12.880 1.00 91.19 148 GLU A CA 1
ATOM 1180 C C . GLU A 1 148 ? -16.084 -5.177 13.933 1.00 91.19 148 GLU A C 1
ATOM 1182 O O . GLU A 1 148 ? -16.536 -5.608 14.989 1.00 91.19 148 GLU A O 1
ATOM 1187 N N . LYS A 1 149 ? -14.779 -5.209 13.635 1.00 92.06 149 LYS A N 1
ATOM 1188 C CA . LYS A 1 149 ? -13.740 -5.811 14.481 1.00 92.06 149 LYS A CA 1
ATOM 1189 C C . LYS A 1 149 ? -12.409 -5.097 14.291 1.00 92.06 149 LYS A C 1
ATOM 1191 O O . LYS A 1 149 ? -12.117 -4.613 13.198 1.00 92.06 149 LYS A O 1
ATOM 1196 N N . ILE A 1 150 ? -11.563 -5.118 15.314 1.00 91.00 150 ILE A N 1
ATOM 1197 C CA . ILE A 1 150 ? -10.175 -4.640 15.231 1.00 91.00 150 ILE A CA 1
ATOM 1198 C C . ILE A 1 150 ? -9.220 -5.809 15.440 1.00 91.00 150 ILE A C 1
ATOM 1200 O O . ILE A 1 150 ? -9.366 -6.576 16.384 1.00 91.00 150 ILE A O 1
ATOM 1204 N N . GLY A 1 151 ? -8.275 -5.969 14.521 1.00 89.44 151 GLY A N 1
ATOM 1205 C CA . GLY A 1 151 ? -7.341 -7.080 14.448 1.00 89.44 151 GLY A CA 1
ATOM 1206 C C . GLY A 1 151 ? -5.908 -6.655 14.743 1.00 89.44 151 GLY A C 1
ATOM 1207 O O . GLY A 1 151 ? -5.406 -5.689 14.162 1.00 89.44 151 GLY A O 1
ATOM 1208 N N . PHE A 1 152 ? -5.242 -7.439 15.590 1.00 84.56 152 PHE A N 1
ATOM 1209 C CA . PHE A 1 152 ? -3.819 -7.318 15.917 1.00 84.56 152 PHE A CA 1
ATOM 1210 C C . PHE A 1 152 ? -3.115 -8.661 15.721 1.00 84.56 152 PHE A C 1
ATOM 1212 O O . PHE A 1 152 ? -3.739 -9.716 15.855 1.00 84.56 152 PHE A O 1
ATOM 1219 N N . LEU A 1 153 ? -1.815 -8.646 15.427 1.00 78.94 153 LEU A N 1
ATOM 1220 C CA . LEU A 1 153 ? -1.003 -9.860 15.512 1.00 78.94 153 LEU A CA 1
ATOM 1221 C C . LEU A 1 153 ? -0.849 -10.297 16.973 1.00 78.94 153 LEU A C 1
ATOM 1223 O O . LEU A 1 153 ? -0.726 -9.463 17.870 1.00 78.94 153 LEU A O 1
ATOM 1227 N N . GLU A 1 154 ? -0.839 -11.610 17.207 1.00 69.25 154 GLU A N 1
ATOM 1228 C CA . GLU A 1 154 ? -0.603 -12.138 18.550 1.00 69.25 154 GLU A CA 1
ATOM 1229 C C . GLU A 1 154 ? 0.795 -11.741 19.064 1.00 69.25 154 GLU A C 1
ATOM 1231 O O . GLU A 1 154 ? 1.764 -11.829 18.304 1.00 69.25 154 GLU A O 1
ATOM 1236 N N . PRO A 1 155 ? 0.950 -11.375 20.355 1.00 64.00 155 PRO A N 1
ATOM 1237 C CA . PRO A 1 155 ? 2.227 -10.916 20.901 1.00 64.00 155 PRO A CA 1
ATOM 1238 C C . PRO A 1 155 ? 3.389 -11.901 20.727 1.00 64.00 155 PRO A C 1
ATOM 1240 O O . PRO A 1 155 ? 4.536 -11.497 20.568 1.00 64.00 155 PRO A O 1
ATOM 1243 N N . ASN A 1 156 ? 3.101 -13.203 20.736 1.00 61.78 156 ASN A N 1
ATOM 1244 C CA . ASN A 1 156 ? 4.070 -14.282 20.516 1.00 61.78 156 ASN A CA 1
ATOM 1245 C C . ASN A 1 156 ? 4.545 -14.398 19.051 1.00 61.78 156 ASN A C 1
ATOM 1247 O O . ASN A 1 156 ? 5.577 -15.019 18.802 1.00 61.78 156 ASN A O 1
ATOM 1251 N N . LYS A 1 157 ? 3.812 -13.818 18.092 1.00 66.62 157 LYS A N 1
ATOM 1252 C CA . LYS A 1 157 ? 4.159 -13.765 16.665 1.00 66.62 157 LYS A CA 1
ATOM 1253 C C . LYS A 1 157 ? 4.885 -12.476 16.284 1.00 66.62 157 LYS A C 1
ATOM 1255 O O . LYS A 1 157 ? 5.381 -12.371 15.164 1.00 66.62 157 LYS A O 1
ATOM 1260 N N . ILE A 1 158 ? 4.988 -11.516 17.202 1.00 61.12 158 ILE A N 1
ATOM 1261 C CA . ILE A 1 158 ? 5.773 -10.296 17.010 1.00 61.12 158 ILE A CA 1
ATOM 1262 C C . ILE A 1 158 ? 7.259 -10.673 17.089 1.00 61.12 158 ILE A C 1
ATOM 1264 O O . ILE A 1 158 ? 7.822 -10.825 18.170 1.00 61.12 158 ILE A O 1
ATOM 1268 N N . GLN A 1 159 ? 7.919 -10.831 15.940 1.00 52.69 159 GLN A N 1
ATOM 1269 C CA . GLN A 1 159 ? 9.346 -11.187 15.862 1.00 52.69 159 GLN A CA 1
ATOM 1270 C C . GLN A 1 159 ? 10.294 -9.977 16.003 1.00 52.69 159 GLN A C 1
ATOM 1272 O O . GLN A 1 159 ? 11.460 -10.059 15.635 1.00 52.69 159 GLN A O 1
ATOM 1277 N N . ASN A 1 160 ? 9.813 -8.830 16.491 1.00 52.84 160 ASN A N 1
ATOM 1278 C CA . ASN A 1 160 ? 10.488 -7.548 16.289 1.00 52.84 160 ASN A CA 1
ATOM 1279 C C . ASN A 1 160 ? 11.697 -7.343 17.239 1.00 52.84 160 ASN A C 1
ATOM 1281 O O . ASN A 1 160 ? 11.505 -7.283 18.455 1.00 52.84 160 ASN A O 1
ATOM 1285 N N . PRO A 1 161 ? 12.936 -7.176 16.728 1.00 41.97 161 PRO A N 1
ATOM 1286 C CA . PRO A 1 161 ? 14.113 -6.873 17.546 1.00 41.97 161 PRO A CA 1
ATOM 1287 C C . PRO A 1 161 ? 14.255 -5.375 17.879 1.00 41.97 161 PRO A C 1
ATOM 1289 O O . PRO A 1 161 ? 15.174 -4.997 18.610 1.00 41.97 161 PRO A O 1
ATOM 1292 N N . ILE A 1 162 ? 13.386 -4.503 17.346 1.00 45.09 162 ILE A N 1
ATOM 1293 C CA . ILE A 1 162 ? 13.470 -3.051 17.551 1.00 45.09 162 ILE A CA 1
ATOM 1294 C C . ILE A 1 162 ? 12.620 -2.655 18.773 1.00 45.09 162 ILE A C 1
ATOM 1296 O O . ILE A 1 162 ? 11.455 -3.048 18.834 1.00 45.09 162 ILE A O 1
ATOM 1300 N N . PRO A 1 163 ? 13.130 -1.855 19.735 1.00 42.19 163 PRO A N 1
ATOM 1301 C CA . PRO A 1 163 ? 12.507 -1.687 21.057 1.00 42.19 163 PRO A CA 1
ATOM 1302 C C . PRO A 1 163 ? 11.131 -0.989 21.111 1.00 42.19 163 PRO A C 1
ATOM 1304 O O . PRO A 1 163 ? 10.651 -0.712 22.207 1.00 42.19 163 PRO A O 1
ATOM 1307 N N . TYR A 1 164 ? 10.480 -0.701 19.978 1.00 47.84 164 TYR A N 1
ATOM 1308 C CA . TYR A 1 164 ? 9.266 0.120 19.918 1.00 47.84 164 TYR A CA 1
ATOM 1309 C C . TYR A 1 164 ? 8.173 -0.436 18.986 1.00 47.84 164 TYR A C 1
ATOM 1311 O O . TYR A 1 164 ? 7.715 0.266 18.111 1.00 47.84 164 TYR A O 1
ATOM 1319 N N . LYS A 1 165 ? 7.709 -1.678 19.175 1.00 55.09 165 LYS A N 1
ATOM 1320 C CA . LYS A 1 165 ? 6.333 -2.144 18.826 1.00 55.09 165 LYS A CA 1
ATOM 1321 C C . LYS A 1 165 ? 5.704 -1.550 17.550 1.00 55.09 165 LYS A C 1
ATOM 1323 O O . LYS A 1 165 ? 4.706 -0.827 17.584 1.00 55.09 165 LYS A O 1
ATOM 1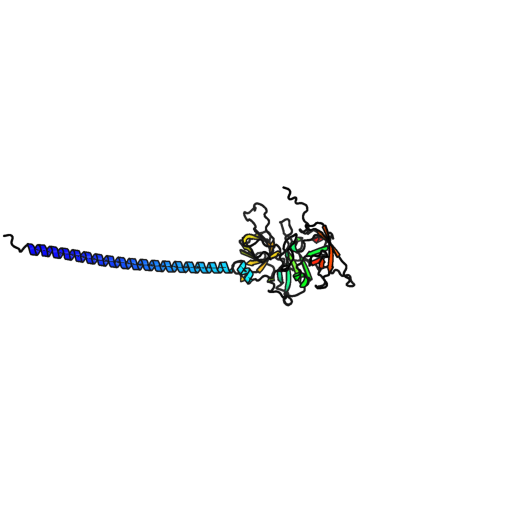328 N N . HIS A 1 166 ? 6.320 -1.869 16.417 1.00 55.78 166 HIS A N 1
ATOM 1329 C CA . HIS A 1 166 ? 5.909 -1.434 15.085 1.00 55.78 166 HIS A CA 1
ATOM 1330 C C . HIS A 1 166 ? 4.952 -2.443 14.455 1.00 55.78 166 HIS A C 1
ATOM 1332 O O . HIS A 1 166 ? 5.336 -3.166 13.541 1.00 55.78 166 HIS A O 1
ATOM 1338 N N . ASP A 1 167 ? 3.720 -2.514 14.946 1.00 71.81 167 ASP A N 1
ATOM 1339 C CA . ASP A 1 167 ? 2.757 -3.488 14.431 1.00 71.81 167 ASP A CA 1
ATOM 1340 C C . ASP A 1 167 ? 1.761 -2.850 13.462 1.00 71.81 167 ASP A C 1
ATOM 1342 O O . ASP A 1 167 ? 1.439 -1.660 13.545 1.00 71.81 167 ASP A O 1
ATOM 1346 N N . VAL A 1 168 ? 1.270 -3.660 12.528 1.00 82.31 168 VAL A N 1
ATOM 1347 C CA . VAL A 1 168 ? 0.155 -3.317 11.644 1.00 82.31 168 VAL A CA 1
ATOM 1348 C C . VAL A 1 168 ? -1.151 -3.588 12.379 1.00 82.31 168 VAL A C 1
ATOM 1350 O O . VAL A 1 168 ? -1.311 -4.626 13.020 1.00 82.31 168 VAL A O 1
ATOM 1353 N N . MET A 1 169 ? -2.097 -2.666 12.255 1.00 87.19 169 MET A N 1
ATOM 1354 C CA . MET A 1 169 ? -3.461 -2.818 12.739 1.00 87.19 169 MET A CA 1
ATOM 1355 C C . MET A 1 169 ? -4.407 -2.959 11.551 1.00 87.19 169 MET A C 1
ATOM 1357 O O . MET A 1 169 ? -4.336 -2.183 10.595 1.00 87.19 169 MET A O 1
ATOM 1361 N N . LEU A 1 170 ? -5.307 -3.938 11.635 1.00 92.00 170 LEU A N 1
ATOM 1362 C CA . LEU A 1 170 ? -6.387 -4.125 10.673 1.00 92.00 170 LEU A CA 1
ATOM 1363 C C . LEU A 1 170 ? -7.722 -3.780 11.327 1.00 92.00 170 LEU A C 1
ATOM 1365 O O . LEU A 1 170 ? -7.997 -4.189 12.449 1.00 92.00 170 LEU A O 1
ATOM 1369 N N . VAL A 1 171 ? -8.588 -3.075 10.615 1.00 92.56 171 VAL A N 1
ATOM 1370 C CA . VAL A 1 171 ? -9.948 -2.760 11.058 1.00 92.56 171 VAL A CA 1
ATOM 1371 C C . VAL A 1 171 ? -10.907 -3.328 10.031 1.00 92.56 171 VAL A C 1
ATOM 1373 O O . VAL A 1 171 ? -10.904 -2.906 8.878 1.00 92.56 171 VAL A O 1
ATOM 1376 N N . ARG A 1 172 ? -11.718 -4.301 10.436 1.00 93.56 172 ARG A N 1
ATOM 1377 C CA . ARG A 1 172 ? -12.771 -4.868 9.598 1.00 93.56 172 ARG A CA 1
ATOM 1378 C C . ARG A 1 172 ? -13.990 -3.966 9.633 1.00 93.56 172 ARG A C 1
ATOM 1380 O O . ARG A 1 172 ? -14.431 -3.589 10.719 1.00 93.56 172 ARG A O 1
ATOM 1387 N N . LEU A 1 173 ? -14.528 -3.648 8.461 1.00 92.06 173 LEU A N 1
ATOM 1388 C CA . LEU A 1 173 ? -15.665 -2.747 8.316 1.00 92.06 173 LEU A CA 1
ATOM 1389 C C . LEU A 1 173 ? -16.934 -3.507 7.928 1.00 92.06 173 LEU A C 1
ATOM 1391 O O . LEU A 1 173 ? -16.881 -4.459 7.151 1.00 92.06 173 LEU A O 1
ATOM 1395 N N . LYS A 1 174 ? -18.078 -3.071 8.466 1.00 89.62 174 LYS A N 1
ATOM 1396 C CA . LYS A 1 174 ? -19.393 -3.675 8.202 1.00 89.62 174 LYS A CA 1
ATOM 1397 C C . LYS A 1 174 ? -19.879 -3.382 6.788 1.00 89.62 174 LYS A C 1
ATOM 1399 O O . LYS A 1 174 ? -20.521 -4.230 6.168 1.00 89.62 174 LYS A O 1
ATOM 1404 N N . LYS A 1 175 ? -19.609 -2.171 6.293 1.00 88.25 175 LYS A N 1
ATOM 1405 C CA . LYS A 1 175 ? -19.931 -1.789 4.917 1.00 88.25 175 LYS A CA 1
ATOM 1406 C C . LYS A 1 175 ? -18.988 -2.471 3.935 1.00 88.25 175 LYS A C 1
ATOM 1408 O O . LYS A 1 175 ? -17.798 -2.642 4.201 1.00 88.25 175 LYS A O 1
ATOM 1413 N N . LYS A 1 176 ? -19.523 -2.833 2.773 1.00 83.88 176 LYS A N 1
ATOM 1414 C CA . LYS A 1 176 ? -18.747 -3.395 1.666 1.00 83.88 176 LYS A CA 1
ATOM 1415 C C . LYS A 1 176 ? -18.265 -2.288 0.738 1.00 83.88 176 LYS A C 1
ATOM 1417 O O . LYS A 1 176 ? -18.750 -1.162 0.781 1.00 83.88 176 LYS A O 1
ATOM 1422 N N . VAL A 1 177 ? -17.349 -2.635 -0.167 1.00 78.06 177 VAL A N 1
ATOM 1423 C CA . VAL A 1 177 ? -16.856 -1.712 -1.207 1.00 78.06 177 VAL A CA 1
ATOM 1424 C C . VAL A 1 177 ? -17.992 -1.119 -2.047 1.00 78.06 177 VAL A C 1
ATOM 1426 O O . VAL A 1 177 ? -17.932 0.052 -2.398 1.00 78.06 177 VAL A O 1
ATOM 1429 N N . SER A 1 178 ? -19.058 -1.885 -2.312 1.00 75.62 178 SER A N 1
ATOM 1430 C CA . SER A 1 178 ? -20.257 -1.404 -3.021 1.00 75.62 178 SER A CA 1
ATOM 1431 C C . SER A 1 178 ? -20.943 -0.216 -2.350 1.00 75.62 178 SER A C 1
ATOM 1433 O O . SER A 1 178 ? -21.671 0.521 -3.008 1.00 75.62 178 SER A O 1
ATOM 1435 N N . ASP A 1 179 ? -20.724 -0.048 -1.049 1.00 73.31 179 ASP A N 1
ATOM 1436 C CA . ASP A 1 179 ? -21.406 0.935 -0.216 1.00 73.31 179 ASP A CA 1
ATOM 1437 C C . ASP A 1 179 ? -20.544 2.198 -0.026 1.00 73.31 179 ASP A C 1
ATOM 1439 O O . ASP A 1 179 ? -20.944 3.135 0.669 1.00 73.31 179 ASP A O 1
ATOM 1443 N N . MET A 1 180 ? -19.345 2.225 -0.621 1.00 72.94 180 MET A N 1
ATOM 1444 C CA . MET A 1 180 ? -18.403 3.334 -0.540 1.00 72.94 180 MET A CA 1
ATOM 1445 C C . MET A 1 180 ? -18.685 4.365 -1.638 1.00 72.94 180 MET A C 1
ATOM 1447 O O . MET A 1 180 ? -18.667 4.053 -2.824 1.00 72.94 180 MET A O 1
ATOM 1451 N N . MET A 1 181 ? -18.865 5.625 -1.244 1.00 67.06 181 MET A N 1
ATOM 1452 C CA . MET A 1 181 ? -18.871 6.780 -2.152 1.00 67.06 181 MET A CA 1
ATOM 1453 C C . MET A 1 181 ? -17.480 7.434 -2.159 1.00 67.06 181 MET A C 1
ATOM 1455 O O . MET A 1 181 ? -17.332 8.588 -1.765 1.00 67.06 181 MET A O 1
ATOM 1459 N N . LEU A 1 182 ? -16.441 6.675 -2.521 1.00 67.00 182 LEU A N 1
ATOM 1460 C CA . LEU A 1 182 ? -15.067 7.183 -2.611 1.00 67.00 182 LEU A CA 1
ATOM 1461 C C . LEU A 1 182 ? -14.661 7.463 -4.057 1.00 67.00 182 LEU A C 1
ATOM 1463 O O . LEU A 1 182 ? -15.241 6.927 -4.996 1.00 67.00 182 LEU A O 1
ATOM 1467 N N . SER A 1 183 ? -13.631 8.291 -4.232 1.00 64.44 183 SER A N 1
ATOM 1468 C CA . SER A 1 183 ? -13.071 8.633 -5.545 1.00 64.44 183 SER A CA 1
ATOM 1469 C C . SER A 1 183 ? -12.342 7.474 -6.239 1.00 64.44 183 SER A C 1
ATOM 1471 O O . SER A 1 183 ? -11.969 7.625 -7.396 1.00 64.44 183 SER A O 1
ATOM 1473 N N . GLY A 1 184 ? -12.131 6.343 -5.557 1.00 70.75 184 GLY A N 1
ATOM 1474 C CA . GLY A 1 184 ? -11.419 5.175 -6.075 1.00 70.75 184 GLY A CA 1
ATOM 1475 C C . GLY A 1 184 ? -11.850 3.872 -5.397 1.00 70.75 184 GLY A C 1
ATOM 1476 O O . GLY A 1 184 ? -12.626 3.883 -4.437 1.00 70.75 184 GLY A O 1
ATOM 1477 N N . LEU A 1 185 ? -11.344 2.744 -5.903 1.00 77.69 185 LEU A N 1
ATOM 1478 C CA . LEU A 1 185 ? -11.609 1.412 -5.355 1.00 77.69 185 LEU A CA 1
ATOM 1479 C C . LEU A 1 185 ? -10.472 0.965 -4.422 1.00 77.69 185 LEU A C 1
ATOM 1481 O O . LEU A 1 185 ? -9.302 1.130 -4.772 1.00 77.69 185 LEU A O 1
ATOM 1485 N N . PRO A 1 186 ? -10.781 0.371 -3.253 1.00 83.44 186 PRO A N 1
ATOM 1486 C CA . PRO A 1 186 ? -9.768 -0.199 -2.374 1.00 83.44 186 PRO A CA 1
ATOM 1487 C C . PRO A 1 186 ? -8.917 -1.249 -3.081 1.00 83.44 186 PRO A C 1
ATOM 1489 O O . PRO A 1 186 ? -9.407 -2.026 -3.903 1.00 83.44 186 PRO A O 1
ATOM 1492 N N . GLN A 1 187 ? -7.640 -1.297 -2.715 1.00 87.94 187 GLN A N 1
ATOM 1493 C CA . GLN A 1 187 ? -6.702 -2.218 -3.338 1.00 87.94 187 GLN A CA 1
ATOM 1494 C C . GLN A 1 187 ? -6.947 -3.644 -2.871 1.00 87.94 187 GLN A C 1
ATOM 1496 O O . GLN A 1 187 ? -7.175 -3.907 -1.687 1.00 87.94 187 GLN A O 1
ATOM 1501 N N . LYS A 1 188 ? -6.873 -4.570 -3.822 1.00 87.56 188 LYS A N 1
ATOM 1502 C CA . LYS A 1 188 ? -7.002 -5.995 -3.554 1.00 87.56 188 LYS A CA 1
ATOM 1503 C C . LYS A 1 188 ? -5.841 -6.479 -2.704 1.00 87.56 188 LYS A C 1
ATOM 1505 O O . LYS A 1 188 ? -4.674 -6.231 -3.010 1.00 87.56 188 LYS A O 1
ATOM 1510 N N . TYR A 1 189 ? -6.179 -7.158 -1.620 1.00 83.94 189 TYR A N 1
ATOM 1511 C CA . TYR A 1 189 ? -5.231 -7.640 -0.641 1.00 83.94 189 TYR A CA 1
ATOM 1512 C C . TYR A 1 189 ? -5.169 -9.163 -0.645 1.00 83.94 189 TYR A C 1
ATOM 1514 O O . TYR A 1 189 ? -6.158 -9.857 -0.395 1.00 83.94 189 TYR A O 1
ATOM 1522 N N . GLN A 1 190 ? -3.948 -9.649 -0.853 1.00 79.06 190 GLN A N 1
ATOM 1523 C CA . GLN A 1 190 ? -3.530 -11.014 -0.580 1.00 79.06 190 GLN A CA 1
ATOM 1524 C C . GLN A 1 190 ? -2.317 -10.965 0.337 1.00 79.06 190 GLN A C 1
ATOM 1526 O O . GLN A 1 190 ? -1.504 -10.040 0.250 1.00 79.06 190 GLN A O 1
ATOM 1531 N N . VAL A 1 191 ? -2.184 -11.980 1.188 1.00 78.12 191 VAL A N 1
ATOM 1532 C CA . VAL A 1 191 ? -1.014 -12.125 2.055 1.00 78.12 191 VAL A CA 1
ATOM 1533 C C . VAL A 1 191 ? 0.245 -12.112 1.179 1.00 78.12 191 VAL A C 1
ATOM 1535 O O . VAL A 1 191 ? 0.345 -12.931 0.258 1.00 78.12 191 VAL A O 1
ATOM 1538 N N . PRO A 1 192 ? 1.183 -11.173 1.401 1.00 71.94 192 PRO A N 1
ATOM 1539 C CA . PRO A 1 192 ? 2.404 -11.114 0.619 1.00 71.94 192 PRO A CA 1
ATOM 1540 C C . PRO A 1 192 ? 3.206 -12.403 0.803 1.00 71.94 192 PRO A C 1
ATOM 1542 O O . PRO A 1 192 ? 3.357 -12.892 1.920 1.00 71.94 192 PRO A O 1
ATOM 1545 N N . ASP A 1 193 ? 3.745 -12.930 -0.292 1.00 76.00 193 ASP A N 1
ATOM 1546 C CA . ASP A 1 193 ? 4.732 -14.006 -0.237 1.00 76.00 193 ASP A CA 1
ATOM 1547 C C . ASP A 1 193 ? 5.990 -13.487 0.473 1.00 76.00 193 ASP A C 1
ATOM 1549 O O . ASP A 1 193 ? 6.630 -12.550 -0.011 1.00 76.00 193 ASP A O 1
ATOM 1553 N N . SER A 1 194 ? 6.312 -14.075 1.627 1.00 68.19 194 SER A N 1
ATOM 1554 C CA . SER A 1 194 ? 7.423 -13.661 2.488 1.00 68.19 194 SER A CA 1
ATOM 1555 C C . SER A 1 194 ? 8.796 -13.819 1.836 1.00 68.19 194 SER A C 1
ATOM 1557 O O . SER A 1 194 ? 9.754 -13.207 2.299 1.00 68.19 194 SER A O 1
ATOM 1559 N N . GLU A 1 195 ? 8.907 -14.624 0.776 1.00 72.19 195 GLU A N 1
ATOM 1560 C CA . GLU A 1 195 ? 10.152 -14.802 0.023 1.00 72.19 195 GLU A CA 1
ATOM 1561 C C . GLU A 1 195 ? 10.242 -13.875 -1.199 1.00 72.19 195 GLU A C 1
ATOM 1563 O O . GLU A 1 195 ? 11.313 -13.735 -1.798 1.00 72.19 195 GLU A O 1
ATOM 1568 N N . LYS A 1 196 ? 9.143 -13.206 -1.585 1.00 81.44 196 LYS A N 1
ATOM 1569 C CA . LYS A 1 196 ? 9.138 -12.346 -2.771 1.00 81.44 196 LYS A CA 1
ATOM 1570 C C . LYS A 1 196 ? 9.940 -11.074 -2.515 1.00 81.44 196 LYS A C 1
ATOM 1572 O O . LYS A 1 196 ? 9.528 -10.178 -1.782 1.00 81.44 196 LYS A O 1
ATOM 1577 N N . GLN A 1 197 ? 11.063 -10.956 -3.214 1.00 82.44 197 GLN A N 1
ATOM 1578 C CA . GLN A 1 197 ? 11.863 -9.741 -3.221 1.00 82.44 197 GLN A CA 1
ATOM 1579 C C . GLN A 1 197 ? 11.297 -8.715 -4.212 1.00 82.44 197 GLN A C 1
ATOM 1581 O O . GLN A 1 197 ? 10.958 -9.043 -5.350 1.00 82.44 197 GLN A O 1
ATOM 1586 N N . PHE A 1 198 ? 11.238 -7.457 -3.785 1.00 87.81 198 PHE A N 1
ATOM 1587 C CA . PHE A 1 198 ? 10.908 -6.312 -4.633 1.00 87.81 198 PHE A CA 1
ATOM 1588 C C . PHE A 1 198 ? 12.143 -5.428 -4.769 1.00 87.81 198 PHE A C 1
ATOM 1590 O O . PHE A 1 198 ? 12.931 -5.324 -3.833 1.00 87.81 198 PHE A O 1
ATOM 1597 N N . ARG A 1 199 ? 12.331 -4.778 -5.918 1.00 87.38 199 ARG A N 1
ATOM 1598 C CA . ARG A 1 199 ? 13.436 -3.815 -6.093 1.00 87.38 199 ARG A CA 1
ATOM 1599 C C . ARG A 1 199 ? 13.027 -2.395 -5.757 1.00 87.38 199 ARG A C 1
ATOM 1601 O O . ARG A 1 199 ? 13.880 -1.585 -5.385 1.00 87.38 199 ARG A O 1
ATOM 1608 N N . HIS A 1 200 ? 11.735 -2.118 -5.882 1.00 90.25 200 HIS A N 1
ATOM 1609 C CA . HIS A 1 200 ? 11.154 -0.801 -5.737 1.00 90.25 200 HIS A CA 1
ATOM 1610 C C . HIS A 1 200 ? 9.923 -0.870 -4.843 1.00 90.25 200 HIS A C 1
ATOM 1612 O O . HIS A 1 200 ? 9.151 -1.830 -4.901 1.00 90.25 200 HIS A O 1
ATOM 1618 N N . MET A 1 201 ? 9.753 0.157 -4.015 1.00 91.44 201 MET A N 1
ATOM 1619 C CA . MET A 1 201 ? 8.568 0.323 -3.187 1.00 91.44 201 MET A CA 1
ATOM 1620 C C . MET A 1 201 ? 8.142 1.781 -3.135 1.00 91.44 201 MET A C 1
ATOM 1622 O O . MET A 1 201 ? 8.988 2.676 -3.143 1.00 91.44 201 MET A O 1
ATOM 1626 N N . ALA A 1 202 ? 6.837 2.014 -3.053 1.00 92.50 202 ALA A N 1
ATOM 1627 C CA . ALA A 1 202 ? 6.270 3.341 -2.891 1.00 92.50 202 ALA A CA 1
ATOM 1628 C C . ALA A 1 202 ? 4.893 3.291 -2.231 1.00 92.50 202 ALA A C 1
ATOM 1630 O O . ALA A 1 202 ? 4.179 2.300 -2.349 1.00 92.50 202 ALA A O 1
ATOM 1631 N N . GLY A 1 203 ? 4.526 4.368 -1.556 1.00 91.06 203 GLY A N 1
ATOM 1632 C CA . GLY A 1 203 ? 3.211 4.593 -0.976 1.00 91.06 203 GLY A CA 1
ATOM 1633 C C . GLY A 1 203 ? 2.849 6.071 -1.046 1.00 91.06 203 GLY A C 1
ATOM 1634 O O . GLY A 1 203 ? 3.694 6.917 -1.356 1.00 91.06 203 GLY A O 1
ATOM 1635 N N . MET A 1 204 ? 1.587 6.373 -0.761 1.00 87.06 204 MET A N 1
ATOM 1636 C CA . MET A 1 204 ? 1.047 7.731 -0.775 1.00 87.06 204 MET A CA 1
ATOM 1637 C C . MET A 1 204 ? 0.517 8.094 0.612 1.00 87.06 204 MET A C 1
ATOM 1639 O O . MET A 1 204 ? -0.315 7.375 1.165 1.00 87.06 204 MET A O 1
ATOM 1643 N N . SER A 1 205 ? 0.990 9.211 1.157 1.00 80.62 205 SER A N 1
ATOM 1644 C CA . SER A 1 205 ? 0.515 9.823 2.400 1.00 80.62 205 SER A CA 1
ATOM 1645 C C . SER A 1 205 ? -0.029 11.231 2.149 1.00 80.62 205 SER A C 1
ATOM 1647 O O . SER A 1 205 ? 0.082 11.774 1.051 1.00 80.62 205 SER A O 1
ATOM 1649 N N . ASN A 1 206 ? -0.547 11.867 3.205 1.00 73.62 206 ASN A N 1
ATOM 1650 C CA . ASN A 1 206 ? -0.873 13.299 3.187 1.00 73.62 206 ASN A CA 1
ATOM 1651 C C . ASN A 1 206 ? 0.337 14.183 2.861 1.00 73.62 206 ASN A C 1
ATOM 1653 O O . ASN A 1 206 ? 0.186 15.197 2.185 1.00 73.62 206 ASN A O 1
ATOM 1657 N N . SER A 1 207 ? 1.527 13.792 3.324 1.00 73.25 207 SER A N 1
ATOM 1658 C CA . SER A 1 207 ? 2.788 14.476 3.021 1.00 73.25 207 SER A CA 1
ATOM 1659 C C . SER A 1 207 ? 3.314 14.195 1.607 1.00 73.25 207 SER A C 1
ATOM 1661 O O . SER A 1 207 ? 4.277 14.812 1.173 1.00 73.25 207 SER A O 1
ATOM 1663 N N . GLY A 1 208 ? 2.682 13.296 0.850 1.00 79.44 208 GLY A N 1
ATOM 1664 C CA . GLY A 1 208 ? 3.048 12.982 -0.526 1.00 79.44 208 GLY A CA 1
ATOM 1665 C C . GLY A 1 208 ? 3.601 11.571 -0.696 1.00 79.44 208 GLY A C 1
ATOM 1666 O O . GLY A 1 208 ? 3.232 10.635 0.012 1.00 79.44 208 GLY A O 1
ATOM 1667 N N . ILE A 1 209 ? 4.451 11.393 -1.707 1.00 86.50 209 ILE A N 1
ATOM 1668 C CA . ILE A 1 209 ? 4.949 10.066 -2.078 1.00 86.50 209 ILE A CA 1
ATOM 1669 C C . ILE A 1 209 ? 6.151 9.698 -1.217 1.00 86.50 209 ILE A C 1
ATOM 1671 O O . ILE A 1 209 ? 7.154 10.411 -1.181 1.00 86.50 209 ILE A O 1
ATOM 1675 N N . VAL A 1 210 ? 6.058 8.517 -0.619 1.00 85.88 210 VAL A N 1
ATOM 1676 C CA . VAL A 1 210 ? 7.129 7.840 0.111 1.00 85.88 210 VAL A CA 1
ATOM 1677 C C . VAL A 1 210 ? 7.645 6.738 -0.789 1.00 85.88 210 VAL A C 1
ATOM 1679 O O . VAL A 1 210 ? 6.849 5.922 -1.243 1.00 85.88 210 VAL A O 1
ATOM 1682 N N . SER A 1 211 ? 8.943 6.670 -1.075 1.00 89.12 211 SER A N 1
ATOM 1683 C CA . SER A 1 211 ? 9.466 5.585 -1.908 1.00 89.12 211 SER A CA 1
ATOM 1684 C C . SER A 1 211 ? 10.904 5.212 -1.593 1.00 89.12 211 SER A C 1
ATOM 1686 O O . SER A 1 211 ? 11.668 6.004 -1.041 1.00 89.12 211 SER A O 1
ATOM 1688 N N . GLY A 1 212 ? 11.271 3.986 -1.959 1.00 85.50 212 GLY A N 1
ATOM 1689 C CA . GLY A 1 212 ? 12.607 3.459 -1.739 1.00 85.50 212 GLY A CA 1
ATOM 1690 C C . GLY A 1 212 ? 13.058 2.465 -2.803 1.00 85.50 212 GLY A C 1
ATOM 1691 O O . GLY A 1 212 ? 12.247 1.847 -3.500 1.00 85.50 212 GLY A O 1
ATOM 1692 N N . LYS A 1 213 ? 14.381 2.325 -2.930 1.00 83.25 213 LYS A N 1
ATOM 1693 C CA . LYS A 1 213 ? 15.048 1.362 -3.823 1.00 83.25 213 LYS A CA 1
ATOM 1694 C C . LYS A 1 213 ? 16.036 0.486 -3.058 1.00 83.25 213 LYS A C 1
ATOM 1696 O O . LYS A 1 213 ? 16.387 0.774 -1.912 1.00 83.25 213 LYS A O 1
ATOM 1701 N N . ASN A 1 214 ? 16.499 -0.574 -3.724 1.00 81.62 214 ASN A N 1
ATOM 1702 C CA . ASN A 1 214 ? 17.421 -1.566 -3.163 1.00 81.62 214 ASN A CA 1
ATOM 1703 C C . ASN A 1 214 ? 16.836 -2.216 -1.903 1.00 81.62 214 ASN A C 1
ATOM 1705 O O . ASN A 1 214 ? 17.479 -2.267 -0.858 1.00 81.62 214 ASN A O 1
ATOM 1709 N N . VAL A 1 215 ? 15.581 -2.661 -1.998 1.00 85.50 215 VAL A N 1
ATOM 1710 C CA . VAL A 1 215 ? 14.873 -3.243 -0.859 1.00 85.50 215 VAL A CA 1
ATOM 1711 C C . VAL A 1 215 ? 15.476 -4.599 -0.493 1.00 85.50 215 VAL A C 1
ATOM 1713 O O . VAL A 1 215 ? 15.665 -5.482 -1.336 1.00 85.50 215 VAL A O 1
ATOM 1716 N N . VAL A 1 216 ? 15.762 -4.763 0.792 1.00 84.31 216 VAL A N 1
ATOM 1717 C CA . VAL A 1 216 ? 16.231 -6.004 1.407 1.00 84.31 216 VAL A CA 1
ATOM 1718 C C . VAL A 1 216 ? 15.241 -6.455 2.473 1.00 84.31 216 VAL A C 1
ATOM 1720 O O . VAL A 1 216 ? 14.488 -5.643 3.007 1.00 84.31 216 VAL A O 1
ATOM 1723 N N . ILE A 1 217 ? 15.241 -7.750 2.784 1.00 83.19 217 ILE A N 1
ATOM 1724 C CA . ILE A 1 217 ? 14.432 -8.309 3.869 1.00 83.19 217 ILE A CA 1
ATOM 1725 C C . ILE A 1 217 ? 15.343 -8.543 5.075 1.00 83.19 217 ILE A C 1
ATOM 1727 O O . ILE A 1 217 ? 16.368 -9.215 4.953 1.00 83.19 217 ILE A O 1
ATOM 1731 N N . ILE A 1 218 ? 14.983 -7.982 6.228 1.00 78.38 218 ILE A N 1
ATOM 1732 C CA . ILE A 1 218 ? 15.691 -8.150 7.504 1.00 78.38 218 ILE A CA 1
ATOM 1733 C C . ILE A 1 218 ? 14.656 -8.562 8.547 1.00 78.38 218 ILE A C 1
ATOM 1735 O O . ILE A 1 218 ? 13.714 -7.816 8.800 1.00 78.38 218 ILE A O 1
ATOM 1739 N N . ASP A 1 219 ? 14.806 -9.762 9.114 1.00 75.31 219 ASP A N 1
ATOM 1740 C CA . ASP A 1 219 ? 13.890 -10.318 10.121 1.00 75.31 219 ASP A CA 1
ATOM 1741 C C . ASP A 1 219 ? 12.411 -10.228 9.694 1.00 75.31 219 ASP A C 1
ATOM 1743 O O . ASP A 1 219 ? 11.546 -9.771 10.439 1.00 75.31 219 ASP A O 1
ATOM 1747 N N . GLY A 1 220 ? 12.132 -10.574 8.432 1.00 77.19 220 GLY A N 1
ATOM 1748 C CA . GLY A 1 220 ? 10.792 -10.522 7.836 1.00 77.19 220 GLY A CA 1
ATOM 1749 C C . GLY A 1 220 ? 10.299 -9.126 7.439 1.00 77.19 220 GLY A C 1
ATOM 1750 O O . GLY A 1 220 ? 9.239 -9.024 6.836 1.00 77.19 220 GLY A O 1
ATOM 1751 N N . HIS A 1 221 ? 11.046 -8.056 7.716 1.00 80.44 221 HIS A N 1
ATOM 1752 C CA . HIS A 1 221 ? 10.671 -6.683 7.367 1.00 80.44 221 HIS A CA 1
ATOM 1753 C C . HIS A 1 221 ? 11.346 -6.234 6.077 1.00 80.44 221 HIS A C 1
ATOM 1755 O O . HIS A 1 221 ? 12.518 -6.537 5.850 1.00 80.44 221 HIS A O 1
ATOM 1761 N N . TYR A 1 222 ? 10.643 -5.446 5.264 1.00 85.12 222 TYR A N 1
ATOM 1762 C CA . TYR A 1 222 ? 11.252 -4.825 4.092 1.00 85.12 222 TYR A CA 1
ATOM 1763 C C . TYR A 1 222 ? 11.948 -3.530 4.501 1.00 85.12 222 TYR A C 1
ATOM 1765 O O . TYR A 1 222 ? 11.364 -2.670 5.159 1.00 85.12 222 TYR A O 1
ATOM 1773 N N . VAL A 1 223 ? 13.204 -3.380 4.099 1.00 83.31 223 VAL A N 1
ATOM 1774 C CA . VAL A 1 223 ? 14.048 -2.235 4.438 1.00 83.31 223 VAL A CA 1
ATOM 1775 C C . VAL A 1 223 ? 14.676 -1.711 3.160 1.00 83.31 223 VAL A C 1
ATOM 1777 O O . VAL A 1 223 ? 15.293 -2.472 2.418 1.00 83.31 223 VAL A O 1
ATOM 1780 N N . PHE A 1 224 ? 14.537 -0.416 2.890 1.00 83.12 224 PHE A N 1
ATOM 1781 C CA . PHE A 1 224 ? 15.184 0.217 1.740 1.00 83.12 224 PHE A CA 1
ATOM 1782 C C . PHE A 1 224 ? 16.375 1.079 2.163 1.00 83.12 224 PHE A C 1
ATOM 1784 O O . PHE A 1 224 ? 16.412 1.641 3.262 1.00 83.12 224 PHE A O 1
ATOM 1791 N N . VAL A 1 225 ? 17.369 1.145 1.275 1.00 70.06 225 VAL A N 1
ATOM 1792 C CA . VAL A 1 225 ? 18.684 1.764 1.533 1.00 70.06 225 VAL A CA 1
ATOM 1793 C C . VAL A 1 225 ? 18.793 3.155 0.907 1.00 70.06 225 VAL A C 1
ATOM 1795 O O . VAL A 1 225 ? 19.555 3.995 1.379 1.00 70.06 225 VAL A O 1
ATOM 1798 N N . GLU A 1 226 ? 18.000 3.415 -0.130 1.00 64.94 226 GLU A N 1
ATOM 1799 C CA . GLU A 1 226 ? 17.891 4.714 -0.795 1.00 64.94 226 GLU A CA 1
ATOM 1800 C C . GLU A 1 226 ? 16.446 5.198 -0.712 1.00 64.94 226 GLU A C 1
ATOM 1802 O O . GLU A 1 226 ? 15.535 4.452 -1.079 1.00 64.94 226 GLU A O 1
ATOM 1807 N N . ASP A 1 227 ? 16.250 6.427 -0.240 1.00 70.88 227 ASP A N 1
ATOM 1808 C CA . ASP A 1 227 ? 14.975 7.136 -0.195 1.00 70.88 227 ASP A CA 1
ATOM 1809 C C . ASP A 1 227 ? 14.805 8.067 -1.401 1.00 70.88 227 ASP A C 1
ATOM 1811 O O . ASP A 1 227 ? 15.722 8.768 -1.826 1.00 70.88 227 ASP A O 1
ATOM 1815 N N . PHE A 1 228 ? 13.590 8.093 -1.942 1.00 62.94 228 PHE A N 1
ATOM 1816 C CA . PHE A 1 228 ? 13.149 9.106 -2.893 1.00 62.94 228 PHE A CA 1
ATOM 1817 C C . PHE A 1 228 ? 11.773 9.617 -2.451 1.00 62.94 228 PHE A C 1
ATOM 1819 O O . PHE A 1 228 ? 10.885 8.820 -2.143 1.00 62.94 228 PHE A O 1
ATOM 1826 N N . GLY A 1 229 ? 11.579 10.935 -2.455 1.00 60.53 229 GLY A N 1
ATOM 1827 C CA . GLY A 1 229 ? 10.329 11.562 -2.015 1.00 60.53 229 GLY A CA 1
ATOM 1828 C C . GLY A 1 229 ? 10.421 12.172 -0.617 1.00 60.53 229 GLY A C 1
ATOM 1829 O O . GLY A 1 229 ? 11.517 12.388 -0.098 1.00 60.53 229 GLY A O 1
ATOM 1830 N N . GLU A 1 230 ? 9.270 12.508 -0.042 1.00 62.59 230 GLU A N 1
ATOM 1831 C CA . GLU A 1 230 ? 9.208 13.130 1.280 1.00 62.59 230 GLU A CA 1
ATOM 1832 C C . GLU A 1 230 ? 9.277 12.081 2.393 1.00 62.59 230 GLU A C 1
ATOM 1834 O O . GLU A 1 230 ? 8.979 10.900 2.191 1.00 62.59 230 GLU A O 1
ATOM 1839 N N . ALA A 1 231 ? 9.671 12.515 3.594 1.00 63.78 231 ALA A N 1
ATOM 1840 C CA . ALA A 1 231 ? 9.546 11.672 4.772 1.00 63.78 231 ALA A CA 1
ATOM 1841 C C . ALA A 1 231 ? 8.064 11.313 4.956 1.00 63.78 231 ALA A C 1
ATOM 1843 O O . ALA A 1 231 ? 7.204 12.174 5.156 1.00 63.78 231 ALA A O 1
ATOM 1844 N N . GLY A 1 232 ? 7.776 10.022 4.830 1.00 63.50 232 GLY A N 1
ATOM 1845 C CA . GLY A 1 232 ? 6.430 9.496 4.929 1.00 63.50 232 GLY A CA 1
ATOM 1846 C C . GLY A 1 232 ? 5.893 9.496 6.343 1.00 63.50 232 GLY A C 1
ATOM 1847 O O . GLY A 1 232 ? 6.618 9.239 7.303 1.00 63.50 232 GLY A 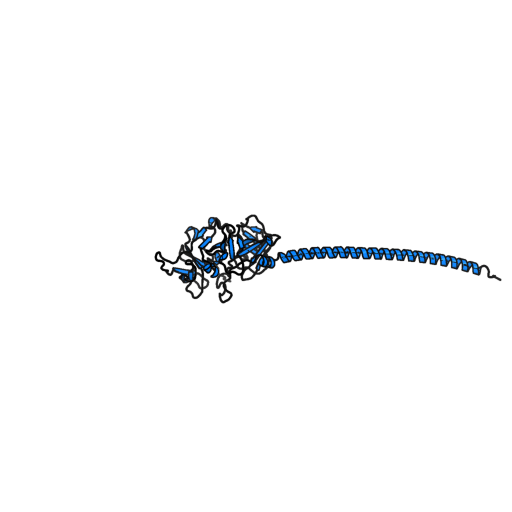O 1
ATOM 1848 N N . ASN A 1 233 ? 4.588 9.689 6.455 1.00 70.62 233 ASN A N 1
ATOM 1849 C CA . ASN A 1 233 ? 3.865 9.401 7.679 1.00 70.62 233 ASN A CA 1
ATOM 1850 C C . ASN A 1 233 ? 3.821 7.887 7.912 1.00 70.62 233 ASN A C 1
ATOM 1852 O O . ASN A 1 233 ? 3.506 7.115 6.996 1.00 70.62 233 ASN A O 1
ATOM 1856 N N . SER A 1 234 ? 4.120 7.443 9.133 1.00 76.50 234 SER A N 1
ATOM 1857 C CA . SER A 1 234 ? 3.913 6.042 9.493 1.00 76.50 234 SER A CA 1
ATOM 1858 C C . SER A 1 234 ? 2.430 5.669 9.342 1.00 76.50 234 SER A C 1
ATOM 1860 O O . SER A 1 234 ? 1.546 6.513 9.499 1.00 76.50 234 SER A O 1
ATOM 1862 N N . GLY A 1 235 ? 2.150 4.414 8.995 1.00 80.06 235 GLY A N 1
ATOM 1863 C CA . GLY A 1 235 ? 0.785 3.971 8.675 1.00 80.06 235 GLY A CA 1
ATOM 1864 C C . GLY A 1 235 ? 0.494 3.916 7.173 1.00 80.06 235 GLY A C 1
ATOM 1865 O O . GLY A 1 235 ? -0.430 3.228 6.747 1.00 80.06 235 GLY A O 1
ATOM 1866 N N . THR A 1 236 ? 1.339 4.548 6.354 1.00 86.81 236 THR A N 1
ATOM 1867 C CA . THR A 1 236 ? 1.184 4.576 4.894 1.00 86.81 236 THR A CA 1
ATOM 1868 C C . THR A 1 236 ? 1.270 3.177 4.291 1.00 86.81 236 THR A C 1
ATOM 1870 O O . THR A 1 236 ? 2.264 2.477 4.479 1.00 86.81 236 THR A O 1
ATOM 1873 N N . LEU A 1 237 ? 0.247 2.774 3.534 1.00 91.00 237 LEU A N 1
ATOM 1874 C CA . LEU A 1 237 ? 0.264 1.525 2.782 1.00 91.00 237 LEU A CA 1
ATOM 1875 C C . LEU A 1 237 ? 1.288 1.603 1.645 1.00 91.00 237 LEU A C 1
ATOM 1877 O O . LEU A 1 237 ? 1.245 2.502 0.805 1.00 91.00 237 LEU A O 1
ATOM 1881 N N . MET A 1 238 ? 2.193 0.633 1.616 1.00 92.06 238 MET A N 1
ATOM 1882 C CA . MET A 1 238 ? 3.269 0.537 0.641 1.00 92.06 238 MET A CA 1
ATOM 1883 C C . MET A 1 238 ? 2.969 -0.537 -0.395 1.00 92.06 238 MET A C 1
ATOM 1885 O O . MET A 1 238 ? 2.448 -1.611 -0.079 1.00 92.06 238 MET A O 1
ATOM 1889 N N . PHE A 1 239 ? 3.379 -0.252 -1.625 1.00 93.56 239 PHE A N 1
ATOM 1890 C CA . PHE A 1 239 ? 3.277 -1.115 -2.789 1.00 93.56 239 PHE A CA 1
ATOM 1891 C C . PHE A 1 239 ? 4.671 -1.490 -3.261 1.00 93.56 239 PHE A C 1
ATOM 1893 O O . PHE A 1 239 ? 5.530 -0.620 -3.399 1.00 93.56 239 PHE A O 1
ATOM 1900 N N . GLY A 1 240 ? 4.897 -2.778 -3.503 1.00 92.44 240 GLY A N 1
ATOM 1901 C CA . GLY A 1 240 ? 6.159 -3.290 -4.028 1.00 92.44 240 GLY A CA 1
ATOM 1902 C C . GLY A 1 240 ? 6.023 -3.747 -5.470 1.00 92.44 240 GLY A C 1
ATOM 1903 O O . GLY A 1 240 ? 5.046 -4.413 -5.810 1.00 92.44 240 GLY A O 1
ATOM 1904 N N . TRP A 1 241 ? 7.024 -3.433 -6.294 1.00 91.94 241 TRP A N 1
ATOM 1905 C CA . TRP A 1 241 ? 7.150 -3.933 -7.663 1.00 91.94 241 TRP A CA 1
ATOM 1906 C C . TRP A 1 241 ? 8.612 -4.236 -8.021 1.00 91.94 241 TRP A C 1
ATOM 1908 O O . TRP A 1 241 ? 9.552 -3.866 -7.307 1.00 91.94 241 TRP A O 1
ATOM 1918 N N . ASP A 1 242 ? 8.796 -4.969 -9.118 1.00 87.62 242 ASP A N 1
ATOM 1919 C CA . ASP A 1 242 ? 10.113 -5.221 -9.702 1.00 87.62 242 ASP A CA 1
ATOM 1920 C C . ASP A 1 242 ? 10.294 -4.331 -10.939 1.00 87.62 242 ASP A C 1
ATOM 1922 O O . ASP A 1 242 ? 10.551 -3.138 -10.809 1.00 87.62 242 ASP A O 1
ATOM 1926 N N . TYR A 1 243 ? 10.070 -4.861 -12.141 1.00 82.44 243 TYR A N 1
ATOM 1927 C CA . TYR A 1 243 ? 10.268 -4.124 -13.395 1.00 82.44 243 TYR A CA 1
ATOM 1928 C C . TYR A 1 243 ? 8.987 -3.807 -14.160 1.00 82.44 243 TYR A C 1
ATOM 1930 O O . TYR A 1 243 ? 9.056 -3.195 -15.224 1.00 82.44 243 TYR A O 1
ATOM 1938 N N . ASN A 1 244 ? 7.834 -4.229 -13.649 1.00 84.94 244 ASN A N 1
ATOM 1939 C CA . ASN A 1 244 ? 6.543 -3.929 -14.239 1.00 84.94 244 ASN A CA 1
ATOM 1940 C C . ASN A 1 244 ? 5.647 -3.274 -13.187 1.00 84.94 244 ASN A C 1
ATOM 1942 O O . ASN A 1 244 ? 5.529 -3.768 -12.069 1.00 84.94 244 ASN A O 1
ATOM 1946 N N . VAL A 1 245 ? 5.022 -2.161 -13.555 1.00 83.81 245 VAL A N 1
ATOM 1947 C CA . VAL A 1 245 ? 4.048 -1.461 -12.715 1.00 83.81 245 VAL A CA 1
ATOM 1948 C C . VAL A 1 245 ? 2.792 -2.302 -12.481 1.00 83.81 245 VAL A C 1
ATOM 1950 O O . VAL A 1 245 ? 2.215 -2.223 -11.403 1.00 83.81 245 VAL A O 1
ATOM 1953 N N . ASP A 1 246 ? 2.430 -3.189 -13.411 1.00 85.56 246 ASP A N 1
ATOM 1954 C CA . ASP A 1 246 ? 1.304 -4.115 -13.226 1.00 85.56 246 ASP A CA 1
ATOM 1955 C C . ASP A 1 246 ? 1.555 -5.134 -12.095 1.00 85.56 246 ASP A C 1
ATOM 1957 O O . ASP A 1 246 ? 0.615 -5.741 -11.587 1.00 85.56 246 ASP A O 1
ATOM 1961 N N . ASP A 1 247 ? 2.815 -5.313 -11.671 1.00 85.75 247 ASP A N 1
ATOM 1962 C CA . ASP A 1 247 ? 3.175 -6.161 -10.528 1.00 85.75 247 ASP A CA 1
ATOM 1963 C C . ASP A 1 247 ? 3.004 -5.446 -9.179 1.00 85.75 247 ASP A C 1
ATOM 1965 O O . ASP A 1 247 ? 3.175 -6.084 -8.129 1.00 85.75 247 ASP A O 1
ATOM 1969 N N . ALA A 1 248 ? 2.736 -4.133 -9.194 1.00 90.81 248 ALA A N 1
ATOM 1970 C CA . ALA A 1 248 ? 2.619 -3.322 -7.995 1.00 90.81 248 ALA A CA 1
ATOM 1971 C C . ALA A 1 248 ? 1.460 -3.822 -7.137 1.00 90.81 248 ALA A C 1
ATOM 1973 O O . ALA A 1 248 ? 0.299 -3.819 -7.541 1.00 90.81 248 ALA A O 1
ATOM 1974 N N . LYS A 1 249 ? 1.786 -4.255 -5.920 1.00 91.56 249 LYS A N 1
ATOM 1975 C CA . LYS A 1 249 ? 0.807 -4.819 -4.991 1.00 91.56 249 LYS A CA 1
ATOM 1976 C C . LYS A 1 249 ? 1.058 -4.366 -3.561 1.00 91.56 249 LYS A C 1
ATOM 1978 O O . LYS A 1 249 ? 2.220 -4.117 -3.227 1.00 91.56 249 LYS A O 1
ATOM 1983 N N . PRO A 1 250 ? 0.015 -4.292 -2.713 1.00 92.88 250 PRO A N 1
ATOM 1984 C CA . PRO A 1 250 ? 0.183 -3.998 -1.297 1.00 92.88 250 PRO A CA 1
ATOM 1985 C C . PRO A 1 250 ? 1.161 -4.984 -0.650 1.00 92.88 250 PRO A C 1
ATOM 1987 O O . PRO A 1 250 ? 1.004 -6.198 -0.787 1.00 92.88 250 PRO A O 1
ATOM 1990 N N . VAL A 1 251 ? 2.173 -4.472 0.051 1.00 91.56 251 VAL A N 1
ATOM 1991 C CA . VAL A 1 251 ? 3.186 -5.298 0.734 1.00 91.56 251 VAL A CA 1
ATOM 1992 C C . VAL A 1 251 ? 3.172 -5.119 2.243 1.00 91.56 251 VAL A C 1
ATOM 1994 O O . VAL A 1 251 ? 3.409 -6.073 2.979 1.00 91.56 251 VAL A O 1
ATOM 1997 N N . GLY A 1 252 ? 2.891 -3.913 2.721 1.00 90.06 252 GLY A N 1
ATOM 1998 C CA . GLY A 1 252 ? 3.088 -3.580 4.122 1.00 90.06 252 GLY A CA 1
ATOM 1999 C C . GLY A 1 252 ? 2.766 -2.136 4.433 1.00 90.06 252 GLY A C 1
ATOM 2000 O O . GLY A 1 252 ? 2.368 -1.369 3.561 1.00 90.06 252 GLY A O 1
ATOM 2001 N N . VAL A 1 253 ? 2.968 -1.773 5.687 1.00 88.00 253 VAL A N 1
ATOM 2002 C CA . VAL A 1 253 ? 2.780 -0.422 6.197 1.00 88.00 253 VAL A CA 1
ATOM 2003 C C . VAL A 1 253 ? 4.140 0.200 6.478 1.00 88.00 253 VAL A C 1
ATOM 2005 O O . VAL A 1 253 ? 4.995 -0.414 7.117 1.00 88.00 253 VAL A O 1
ATOM 2008 N N . TYR A 1 254 ? 4.341 1.422 5.995 1.00 86.06 254 TYR A N 1
ATOM 2009 C CA . TYR A 1 254 ? 5.543 2.197 6.242 1.00 86.06 254 TYR A CA 1
ATOM 2010 C C . TYR A 1 254 ? 5.655 2.588 7.712 1.00 86.06 254 TYR A C 1
ATOM 2012 O O . TYR A 1 254 ? 4.693 3.044 8.337 1.00 86.06 254 TYR A O 1
ATOM 2020 N N . TYR A 1 255 ? 6.870 2.462 8.224 1.00 79.38 255 TYR A N 1
ATOM 2021 C CA . TYR A 1 255 ? 7.288 2.959 9.513 1.00 79.38 255 TYR A CA 1
ATOM 2022 C C . TYR A 1 255 ? 8.553 3.812 9.341 1.00 79.38 255 TYR A C 1
ATOM 2024 O O . TYR A 1 255 ? 9.535 3.379 8.729 1.00 79.38 255 TYR A O 1
ATOM 2032 N N . GLY A 1 256 ? 8.494 5.045 9.856 1.00 70.06 256 GLY A N 1
ATOM 2033 C CA . GLY A 1 256 ? 9.515 6.079 9.677 1.00 70.06 256 GLY A CA 1
ATOM 2034 C C . GLY A 1 256 ? 10.944 5.700 10.100 1.00 70.06 256 GLY A C 1
ATOM 2035 O O . GLY A 1 256 ? 11.212 4.674 10.725 1.00 70.06 256 GLY A O 1
ATOM 2036 N N . VAL A 1 257 ? 11.887 6.570 9.736 1.00 60.16 257 VAL A N 1
ATOM 2037 C CA . VAL A 1 257 ? 13.339 6.335 9.817 1.00 60.16 257 VAL A CA 1
ATOM 2038 C C . VAL A 1 257 ? 13.877 6.513 11.239 1.00 60.16 257 VAL A C 1
ATOM 2040 O O . VAL A 1 257 ? 13.767 7.592 11.818 1.00 60.16 257 VAL A O 1
ATOM 2043 N N . PHE A 1 258 ? 14.552 5.495 11.777 1.00 55.59 258 PHE A N 1
ATOM 2044 C CA . PHE A 1 258 ? 15.402 5.645 12.962 1.00 55.59 258 PHE A CA 1
ATOM 2045 C C . PHE A 1 258 ? 16.813 6.087 12.547 1.00 55.59 258 PHE A C 1
ATOM 2047 O O . PHE A 1 258 ? 17.487 5.349 11.827 1.00 55.59 258 PHE A O 1
ATOM 2054 N N . PRO A 1 259 ? 17.337 7.222 13.039 1.00 53.38 259 PRO A N 1
ATOM 2055 C CA . PRO A 1 259 ? 18.765 7.480 12.987 1.00 53.38 259 PRO A CA 1
ATOM 2056 C C . PRO A 1 259 ? 19.415 6.734 14.157 1.00 53.38 259 PRO A C 1
ATOM 2058 O O . PRO A 1 259 ? 19.507 7.271 15.258 1.00 53.38 259 PRO A O 1
ATOM 2061 N N . VAL A 1 260 ? 19.836 5.480 13.971 1.00 43.19 260 VAL A N 1
ATOM 2062 C CA . VAL A 1 260 ? 20.559 4.757 15.032 1.00 43.19 260 VAL A CA 1
ATOM 2063 C C . VAL A 1 260 ? 21.793 4.061 14.480 1.00 43.19 260 VAL A C 1
ATOM 2065 O O . VAL A 1 260 ? 21.712 2.935 14.007 1.00 43.19 260 VAL A O 1
ATOM 2068 N N . GLY A 1 261 ? 22.934 4.739 14.649 1.00 50.03 261 GLY A N 1
ATOM 2069 C CA . GLY A 1 261 ? 24.261 4.134 14.787 1.00 50.03 261 GLY A CA 1
ATOM 2070 C C . GLY A 1 261 ? 24.838 3.475 13.536 1.00 50.03 261 GLY A C 1
ATOM 2071 O O . GLY A 1 261 ? 24.123 3.081 12.623 1.00 50.03 261 GLY A O 1
ATOM 2072 N N . ASP A 1 262 ? 26.166 3.361 13.496 1.00 44.84 262 ASP A N 1
ATOM 2073 C CA . ASP A 1 262 ? 26.878 2.647 12.437 1.00 44.84 262 ASP A CA 1
ATOM 2074 C C . ASP A 1 262 ? 26.250 1.272 12.199 1.00 44.84 262 ASP A C 1
ATOM 2076 O O . ASP A 1 262 ? 26.247 0.391 13.065 1.00 44.84 262 ASP A O 1
ATOM 2080 N N . SER A 1 263 ? 25.697 1.094 11.001 1.00 51.22 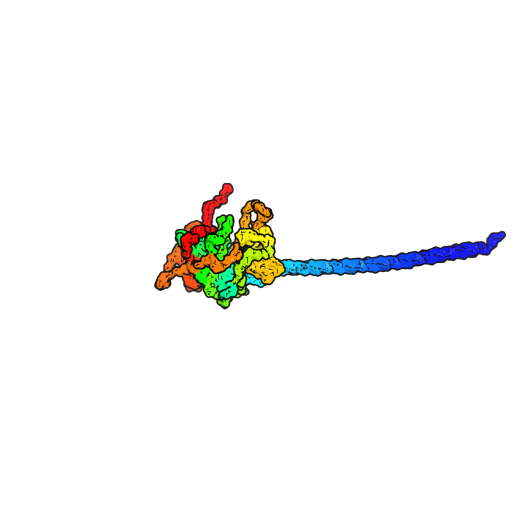263 SER A N 1
ATOM 2081 C CA . SER A 1 263 ? 25.165 -0.187 10.573 1.00 51.22 263 SER A CA 1
ATOM 2082 C C . SER A 1 263 ? 26.284 -1.223 10.631 1.00 51.22 263 SER A C 1
ATOM 2084 O O . SER A 1 263 ? 27.333 -1.046 10.010 1.00 51.22 263 SER A O 1
ATOM 2086 N N . LYS A 1 264 ? 26.061 -2.336 11.335 1.00 49.88 264 LYS A N 1
ATOM 2087 C CA . LYS A 1 264 ? 27.050 -3.423 11.445 1.00 49.88 264 LYS A CA 1
ATOM 2088 C C . LYS A 1 264 ? 27.424 -4.054 10.089 1.00 49.88 264 LYS A C 1
ATOM 2090 O O . LYS A 1 264 ? 28.417 -4.767 10.024 1.00 49.88 264 LYS A O 1
ATOM 2095 N N . ASN A 1 265 ? 26.669 -3.746 9.025 1.00 55.03 265 ASN A N 1
ATOM 2096 C CA . ASN A 1 265 ? 26.799 -4.322 7.682 1.00 55.03 265 ASN A CA 1
ATOM 2097 C C . ASN A 1 265 ? 26.940 -3.278 6.547 1.00 55.03 265 ASN A C 1
ATOM 2099 O O . ASN A 1 265 ? 26.807 -3.640 5.382 1.00 55.03 265 ASN A O 1
ATOM 2103 N N . GLY A 1 266 ? 27.159 -1.991 6.847 1.00 55.41 266 GLY A N 1
ATOM 2104 C CA . GLY A 1 266 ? 27.286 -0.929 5.827 1.00 55.41 266 GLY A CA 1
ATOM 2105 C C . GLY A 1 266 ? 25.985 -0.525 5.109 1.00 55.41 266 GLY A C 1
ATOM 2106 O O . GLY A 1 266 ? 26.032 0.213 4.128 1.00 55.41 266 GLY A O 1
ATOM 2107 N N . ILE A 1 267 ? 24.827 -1.004 5.574 1.00 56.41 267 ILE A N 1
ATOM 2108 C CA . ILE A 1 267 ? 23.501 -0.646 5.058 1.00 56.41 267 ILE A CA 1
ATOM 2109 C C . ILE A 1 267 ? 22.909 0.433 5.961 1.00 56.41 267 ILE A C 1
ATOM 2111 O O . ILE A 1 267 ? 22.598 0.152 7.114 1.00 56.41 267 ILE A O 1
ATOM 2115 N N . HIS A 1 268 ? 22.707 1.642 5.443 1.00 64.44 268 HIS A N 1
ATOM 2116 C CA . HIS A 1 268 ? 22.018 2.711 6.166 1.00 64.44 268 HIS A CA 1
ATOM 2117 C C . HIS A 1 268 ? 20.510 2.632 5.878 1.00 64.44 268 HIS A C 1
ATOM 2119 O O . HIS A 1 268 ? 20.090 3.114 4.826 1.00 64.44 268 HIS A O 1
ATOM 2125 N N . PRO A 1 269 ? 19.688 2.009 6.747 1.00 66.12 269 PRO A N 1
ATOM 2126 C CA . PRO A 1 269 ? 18.255 1.900 6.507 1.00 66.12 269 PRO A CA 1
ATOM 2127 C C . PRO A 1 269 ? 17.624 3.292 6.457 1.00 66.12 269 PRO A C 1
ATOM 2129 O O . PRO A 1 269 ? 17.782 4.095 7.377 1.00 66.12 269 PRO A O 1
ATOM 2132 N N . ARG A 1 270 ? 16.900 3.568 5.373 1.00 73.44 270 ARG A N 1
ATOM 2133 C CA . ARG A 1 270 ? 16.164 4.822 5.157 1.00 73.44 270 ARG A CA 1
ATOM 2134 C C . ARG A 1 270 ? 14.669 4.681 5.402 1.00 73.44 270 ARG A C 1
ATOM 2136 O O . ARG A 1 270 ? 13.952 5.668 5.364 1.00 73.44 270 ARG A O 1
ATOM 2143 N N . GLY A 1 271 ? 14.191 3.476 5.682 1.00 78.94 271 GLY A N 1
ATOM 2144 C CA . GLY A 1 271 ? 12.805 3.226 6.038 1.00 78.94 271 GLY A CA 1
ATOM 2145 C C . GLY A 1 271 ? 12.545 1.746 6.245 1.00 78.94 271 GLY A C 1
ATOM 2146 O O . GLY A 1 271 ? 13.234 0.904 5.664 1.00 78.94 271 GLY A O 1
ATOM 2147 N N . VAL A 1 272 ? 11.563 1.446 7.091 1.00 82.50 272 VAL A N 1
ATOM 2148 C CA . VAL A 1 272 ? 11.142 0.079 7.400 1.00 82.50 272 VAL A CA 1
ATOM 2149 C C . VAL A 1 272 ? 9.686 -0.068 6.995 1.00 82.50 272 VAL A C 1
ATOM 2151 O O . VAL A 1 272 ? 8.873 0.821 7.222 1.00 82.50 272 VAL A O 1
ATOM 2154 N N . ILE A 1 273 ? 9.349 -1.186 6.373 1.00 86.56 273 ILE A N 1
ATOM 2155 C CA . ILE A 1 273 ? 7.986 -1.520 5.990 1.00 86.56 273 ILE A CA 1
ATOM 2156 C C . ILE A 1 273 ? 7.647 -2.835 6.671 1.00 86.56 273 ILE A C 1
ATOM 2158 O O . ILE A 1 273 ? 8.301 -3.861 6.459 1.00 86.56 273 ILE A O 1
ATOM 2162 N N . VAL A 1 274 ? 6.621 -2.777 7.508 1.00 85.06 274 VAL A N 1
ATOM 2163 C CA . VAL A 1 274 ? 6.111 -3.924 8.252 1.00 85.06 274 VAL A CA 1
ATOM 2164 C C . VAL A 1 274 ? 5.123 -4.656 7.346 1.00 85.06 274 VAL A C 1
ATOM 2166 O O . VAL A 1 274 ? 4.166 -4.023 6.890 1.00 85.06 274 VAL A O 1
ATOM 2169 N N . PRO A 1 275 ? 5.331 -5.946 7.032 1.00 87.19 275 PRO A N 1
ATOM 2170 C CA . PRO A 1 275 ? 4.440 -6.676 6.138 1.00 87.19 275 PRO A CA 1
ATOM 2171 C C . PRO A 1 275 ? 2.993 -6.692 6.631 1.00 87.19 275 PRO A C 1
ATOM 2173 O O . PRO A 1 275 ? 2.730 -6.720 7.834 1.00 87.19 275 PRO A O 1
ATOM 2176 N N . LEU A 1 276 ? 2.047 -6.718 5.691 1.00 88.56 276 LEU A N 1
ATOM 2177 C CA . LEU A 1 276 ? 0.636 -6.887 6.032 1.00 88.56 276 LEU A CA 1
ATOM 2178 C C . LEU A 1 276 ? 0.406 -8.270 6.666 1.00 88.56 276 LEU A C 1
ATOM 2180 O O . LEU A 1 276 ? 0.761 -9.278 6.047 1.00 88.56 276 LEU A O 1
ATOM 2184 N N . PRO A 1 277 ? -0.219 -8.344 7.852 1.00 85.38 277 PRO A N 1
ATOM 2185 C CA . PRO A 1 277 ? -0.437 -9.605 8.537 1.00 85.38 277 PRO A CA 1
ATOM 2186 C C . PRO A 1 277 ? -1.532 -10.412 7.853 1.00 85.38 277 PRO A C 1
ATOM 2188 O O . PRO A 1 277 ? -2.520 -9.852 7.382 1.00 85.38 277 PRO A O 1
ATOM 2191 N N . ASN A 1 278 ? -1.404 -11.738 7.876 1.00 86.06 278 ASN A N 1
ATOM 2192 C CA . ASN A 1 278 ? -2.489 -12.620 7.470 1.00 86.06 278 ASN A CA 1
ATOM 2193 C C . ASN A 1 278 ? -3.719 -12.385 8.374 1.00 86.06 278 ASN A C 1
ATOM 2195 O O . ASN A 1 278 ? -3.626 -12.619 9.581 1.00 86.06 278 ASN A O 1
ATOM 2199 N N . PRO A 1 279 ? -4.888 -11.984 7.835 1.00 86.12 279 PRO A N 1
ATOM 2200 C CA . PRO A 1 279 ? -6.077 -11.691 8.638 1.00 86.12 279 PRO A CA 1
ATOM 2201 C C . PRO A 1 279 ? -6.556 -12.868 9.490 1.00 86.12 279 PRO A C 1
ATOM 2203 O O . PRO A 1 279 ? -7.195 -12.661 10.522 1.00 86.12 279 PRO A O 1
ATOM 2206 N N . ASN A 1 280 ? -6.263 -14.100 9.063 1.00 84.88 280 ASN A N 1
ATOM 2207 C CA . ASN A 1 280 ? -6.612 -15.317 9.799 1.00 84.88 280 ASN A CA 1
ATOM 2208 C C . ASN A 1 280 ? -5.673 -15.578 10.986 1.00 84.88 280 ASN A C 1
ATOM 2210 O O . ASN A 1 280 ? -5.986 -16.388 11.852 1.00 84.88 280 ASN A O 1
ATOM 2214 N N . GLU A 1 281 ? -4.523 -14.909 11.023 1.00 84.69 281 GLU A N 1
ATOM 2215 C CA . GLU A 1 281 ? -3.558 -14.978 12.119 1.00 84.69 281 GLU A CA 1
ATOM 2216 C C . GLU A 1 281 ? -3.720 -13.835 13.120 1.00 84.69 281 GLU A C 1
ATOM 2218 O O . GLU A 1 281 ? -3.093 -13.870 14.180 1.00 84.69 281 GLU A O 1
ATOM 2223 N N . CYS A 1 282 ? -4.548 -12.841 12.790 1.00 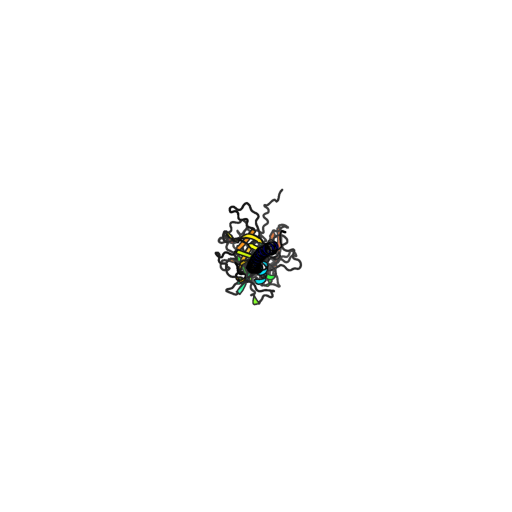86.31 282 CYS A N 1
ATOM 2224 C CA . CYS A 1 282 ? -4.894 -11.763 13.696 1.00 86.31 282 CYS A CA 1
ATOM 2225 C C . CYS A 1 282 ? -5.857 -12.252 14.780 1.00 86.31 282 CYS A C 1
ATOM 2227 O O . CYS A 1 282 ? -6.850 -12.930 14.503 1.00 86.31 282 CYS A O 1
ATOM 2229 N N . THR A 1 283 ? -5.613 -11.814 16.011 1.00 86.19 283 THR A N 1
ATOM 2230 C CA . THR A 1 283 ? -6.632 -11.837 17.057 1.00 86.19 283 THR A CA 1
ATOM 2231 C C . THR A 1 283 ? -7.556 -10.649 16.857 1.00 86.19 283 THR A C 1
ATOM 2233 O O . THR A 1 283 ? -7.105 -9.504 16.796 1.00 86.19 283 THR A O 1
ATOM 2236 N N . TRP A 1 284 ? -8.850 -10.934 16.740 1.00 89.88 284 TRP A N 1
ATOM 2237 C CA . TRP A 1 284 ? -9.880 -9.934 16.498 1.00 89.88 284 TRP A CA 1
ATOM 2238 C C . TRP A 1 284 ? -10.638 -9.598 17.781 1.00 89.88 284 TRP A C 1
ATOM 2240 O O . TRP A 1 284 ? -11.116 -10.496 18.473 1.00 89.88 284 TRP A O 1
ATOM 2250 N N . PHE A 1 285 ? -10.790 -8.305 18.041 1.00 87.94 285 PHE A N 1
ATOM 2251 C CA . PHE A 1 285 ? -11.534 -7.739 19.158 1.00 87.94 285 PHE A CA 1
ATOM 2252 C C . PHE A 1 285 ? -12.811 -7.082 18.650 1.00 87.94 285 PHE A C 1
ATOM 2254 O O . PHE A 1 285 ? -12.797 -6.364 17.645 1.00 87.94 285 PHE A O 1
ATOM 2261 N N . ASP A 1 286 ? -13.908 -7.337 19.354 1.00 87.56 286 ASP A N 1
ATOM 2262 C CA . ASP A 1 286 ? -15.181 -6.677 19.107 1.00 87.56 286 ASP A CA 1
ATOM 2263 C C . ASP A 1 286 ? -15.178 -5.295 19.783 1.00 87.56 286 ASP A C 1
ATOM 2265 O O . ASP A 1 286 ? -14.755 -5.183 20.939 1.00 87.56 286 ASP A O 1
ATOM 2269 N N . PRO A 1 287 ? -15.641 -4.239 19.094 1.00 87.44 287 PRO A N 1
ATOM 2270 C CA . PRO A 1 287 ? -15.906 -2.961 19.730 1.00 87.44 287 PRO A CA 1
ATOM 2271 C C . PRO A 1 287 ? -16.884 -3.119 20.892 1.00 87.44 287 PRO A C 1
ATOM 2273 O O . PRO A 1 287 ? -17.946 -3.731 20.753 1.00 87.44 287 PRO A O 1
ATOM 2276 N N . LEU A 1 288 ? -16.544 -2.533 22.034 1.00 80.12 288 LEU A N 1
ATOM 2277 C CA . LEU A 1 288 ? -17.434 -2.480 23.180 1.00 80.12 288 LEU A CA 1
ATOM 2278 C C . LEU A 1 288 ? -18.610 -1.557 22.882 1.00 80.12 288 LEU A C 1
ATOM 2280 O O . LEU A 1 288 ? -18.444 -0.368 22.605 1.00 80.12 288 LEU A O 1
ATOM 2284 N N . LEU A 1 289 ? -19.812 -2.108 23.012 1.00 71.25 289 LEU A N 1
ATOM 2285 C CA . LEU A 1 289 ? -21.035 -1.323 23.025 1.00 71.25 289 LEU A CA 1
ATOM 2286 C C . LEU A 1 289 ? -21.143 -0.630 24.386 1.00 71.25 289 LEU A C 1
ATOM 2288 O O . LEU A 1 289 ? -21.139 -1.287 25.425 1.00 71.25 289 LEU A O 1
ATOM 2292 N N . GLN A 1 290 ? -21.271 0.696 24.395 1.00 65.94 290 GLN A N 1
ATOM 2293 C CA . GLN A 1 290 ? -21.464 1.477 25.627 1.00 65.94 290 GLN A CA 1
ATOM 2294 C C . GLN A 1 290 ? -22.909 1.437 26.137 1.00 65.94 290 GLN A C 1
ATOM 2296 O O . GLN A 1 290 ? -23.383 2.393 26.745 1.00 65.94 290 GLN A O 1
ATOM 2301 N N . THR A 1 291 ? -23.632 0.358 25.859 1.00 63.31 291 THR A N 1
ATOM 2302 C CA . THR A 1 291 ? -25.047 0.211 26.186 1.00 63.31 291 THR A CA 1
ATOM 2303 C C . THR A 1 291 ? -25.258 -0.968 27.119 1.00 63.31 291 THR A C 1
ATOM 2305 O O . THR A 1 291 ? -24.688 -2.039 26.912 1.00 63.31 291 THR A O 1
ATOM 2308 N N . ASP A 1 292 ? -26.088 -0.790 28.145 1.00 63.19 292 ASP A N 1
ATOM 2309 C CA . ASP A 1 292 ? -26.504 -1.896 29.009 1.00 63.19 292 ASP A CA 1
ATOM 2310 C C . ASP A 1 292 ? -27.486 -2.848 28.289 1.00 63.19 292 ASP A C 1
ATOM 2312 O O . ASP A 1 292 ? -27.876 -2.633 27.140 1.00 63.19 292 ASP A O 1
ATOM 2316 N N . ALA A 1 293 ? -27.931 -3.908 28.975 1.00 64.00 293 ALA A N 1
ATOM 2317 C CA . ALA A 1 293 ? -28.912 -4.862 28.440 1.00 64.00 293 ALA A CA 1
ATOM 2318 C C . ALA A 1 293 ? -30.270 -4.227 28.060 1.00 64.00 293 ALA A C 1
ATOM 2320 O O . ALA A 1 293 ? -31.071 -4.860 27.374 1.00 64.00 293 ALA A O 1
ATOM 2321 N N . ASN A 1 294 ? -30.530 -2.993 28.502 1.00 66.12 294 ASN A N 1
ATOM 2322 C CA . ASN A 1 294 ? -31.726 -2.214 28.198 1.00 66.12 294 ASN A CA 1
ATOM 2323 C C . ASN A 1 294 ? -31.454 -1.115 27.154 1.00 66.12 294 ASN A C 1
ATOM 2325 O O . ASN A 1 294 ? -32.310 -0.259 26.939 1.00 66.12 294 ASN A O 1
ATOM 2329 N N . ASN A 1 295 ? -30.291 -1.149 26.497 1.00 64.75 295 ASN A N 1
ATOM 2330 C CA . ASN A 1 295 ? -29.849 -0.184 25.498 1.00 64.75 295 ASN A CA 1
ATOM 2331 C C . ASN A 1 295 ? -29.584 1.236 26.040 1.00 64.75 295 ASN A C 1
ATOM 2333 O O . ASN A 1 295 ? -29.528 2.190 25.264 1.00 64.75 295 ASN A O 1
ATOM 2337 N N . ASN A 1 296 ? -29.409 1.400 27.355 1.00 61.22 296 ASN A N 1
ATOM 2338 C CA . ASN A 1 296 ? -29.053 2.694 27.930 1.00 61.22 296 ASN A CA 1
ATOM 2339 C C . ASN A 1 296 ? -27.559 2.941 27.752 1.00 61.22 296 ASN A C 1
ATOM 2341 O O . ASN A 1 296 ? -26.740 2.168 28.252 1.00 61.22 296 ASN A O 1
ATOM 2345 N N . THR A 1 297 ? -27.205 4.041 27.094 1.00 61.03 297 THR A N 1
ATOM 2346 C CA . THR A 1 297 ? -25.820 4.507 27.018 1.00 61.03 297 THR A CA 1
ATOM 2347 C C . THR A 1 297 ? -25.327 4.948 28.391 1.00 61.03 297 THR A C 1
ATOM 2349 O O . THR A 1 297 ? -25.929 5.835 29.001 1.00 61.03 297 THR A O 1
ATOM 2352 N N . PHE A 1 298 ? -24.219 4.382 28.869 1.00 62.97 298 PHE A N 1
ATOM 2353 C CA . PHE A 1 298 ? -23.538 4.878 30.064 1.00 62.97 298 PHE A CA 1
ATOM 2354 C C . PHE A 1 298 ? -22.221 5.565 29.680 1.00 62.97 298 PHE A C 1
ATOM 2356 O O . PHE A 1 298 ? -21.430 5.009 28.916 1.00 62.97 298 PHE A O 1
ATOM 2363 N N . PRO A 1 299 ? -21.957 6.778 30.198 1.00 60.88 299 PRO A N 1
ATOM 2364 C CA . PRO A 1 299 ? -20.724 7.486 29.898 1.00 60.88 299 PRO A CA 1
ATOM 2365 C C . PRO A 1 299 ? -19.545 6.708 30.481 1.00 60.88 299 PRO A C 1
ATOM 2367 O O . PRO A 1 299 ? -19.432 6.541 31.696 1.00 60.88 299 PRO A O 1
ATOM 2370 N N . THR A 1 300 ? -18.654 6.244 29.610 1.00 69.69 300 THR A N 1
ATOM 2371 C CA . THR A 1 300 ? -17.360 5.698 30.026 1.00 69.69 300 THR A CA 1
ATOM 2372 C C . THR A 1 300 ? -16.348 6.836 30.052 1.00 69.69 300 THR A C 1
ATOM 2374 O O . THR A 1 300 ? -16.294 7.646 29.130 1.00 69.69 300 THR A O 1
ATOM 2377 N N . THR A 1 301 ? -15.545 6.932 31.108 1.00 71.12 301 THR A N 1
ATOM 2378 C CA . THR A 1 301 ? -14.437 7.893 31.175 1.00 71.12 301 THR A CA 1
ATOM 2379 C C . THR A 1 301 ? -13.125 7.220 30.806 1.00 71.12 301 THR A C 1
ATOM 2381 O O . THR A 1 301 ? -12.785 6.191 31.386 1.00 71.12 301 THR A O 1
ATOM 2384 N N . LEU A 1 302 ? -12.359 7.831 29.907 1.00 68.56 302 LEU A N 1
ATOM 2385 C CA . LEU A 1 302 ? -10.971 7.470 29.635 1.00 68.56 302 LEU A CA 1
ATOM 2386 C C . LEU A 1 302 ? -10.037 8.450 30.319 1.00 68.56 302 LEU A C 1
ATOM 2388 O O . LEU A 1 302 ? -10.204 9.662 30.206 1.00 68.56 302 LEU A O 1
ATOM 2392 N N . THR A 1 303 ? -9.008 7.920 30.962 1.00 68.00 303 THR A N 1
ATOM 2393 C CA . THR A 1 303 ? -7.845 8.719 31.335 1.00 68.00 303 THR A CA 1
ATOM 2394 C C . THR A 1 303 ? -6.873 8.698 30.167 1.00 68.00 303 THR A C 1
ATOM 2396 O O . THR A 1 303 ? -6.438 7.626 29.766 1.00 68.00 303 THR A O 1
ATOM 2399 N N . ILE A 1 304 ? -6.556 9.869 29.629 1.00 67.44 304 ILE A N 1
ATOM 2400 C CA . ILE A 1 304 ? -5.668 10.075 28.489 1.00 67.44 304 ILE A CA 1
ATOM 2401 C C . ILE A 1 304 ? -4.361 10.687 28.987 1.00 67.44 304 ILE A C 1
A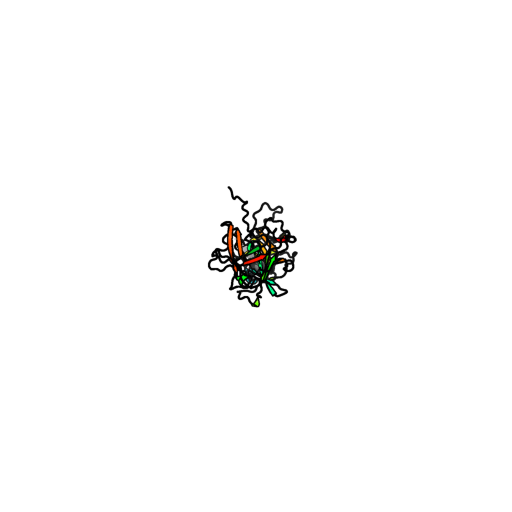TOM 2403 O O . ILE A 1 304 ? -4.379 11.611 29.803 1.00 67.44 304 ILE A O 1
ATOM 2407 N N . PHE A 1 305 ? -3.241 10.181 28.472 1.00 63.69 305 PHE A N 1
ATOM 2408 C CA . PHE A 1 305 ? -1.902 10.735 28.664 1.00 63.69 305 PHE A CA 1
ATOM 2409 C C . PHE A 1 305 ? -1.433 11.326 27.336 1.00 63.69 305 PHE A C 1
ATOM 2411 O O . PHE A 1 305 ? -1.178 10.579 26.395 1.00 63.69 305 PHE A O 1
ATOM 2418 N N . ASP A 1 306 ? -1.340 12.649 27.247 1.00 63.44 306 ASP A N 1
ATOM 2419 C CA . ASP A 1 306 ? -0.872 13.360 26.052 1.00 63.44 306 ASP A CA 1
ATOM 2420 C C . ASP A 1 306 ? 0.157 14.448 26.417 1.00 63.44 306 ASP A C 1
ATOM 2422 O O . ASP A 1 306 ? 0.582 14.550 27.574 1.00 63.44 306 ASP A O 1
ATOM 2426 N N . GLN A 1 307 ? 0.597 15.265 25.447 1.00 57.94 307 GLN A N 1
ATOM 2427 C CA . GLN A 1 307 ? 1.586 16.330 25.696 1.00 57.94 307 GLN A CA 1
ATOM 2428 C C . GLN A 1 307 ? 1.101 17.411 26.676 1.00 57.94 307 GLN A C 1
ATOM 2430 O O . GLN A 1 307 ? 1.923 18.144 27.230 1.00 57.94 307 GLN A O 1
ATOM 2435 N N . LYS A 1 308 ? -0.206 17.484 26.951 1.00 65.06 308 LYS A N 1
ATOM 2436 C CA . LYS A 1 308 ? -0.815 18.390 27.935 1.00 65.06 308 LYS A CA 1
ATOM 2437 C C . LYS A 1 308 ? -0.926 17.756 29.323 1.00 65.06 308 LYS A C 1
ATOM 2439 O O . LYS A 1 308 ? -1.280 18.453 30.274 1.00 65.06 308 LYS A O 1
ATOM 2444 N N . GLY A 1 309 ? -0.579 16.477 29.465 1.00 67.19 309 GLY A N 1
ATOM 2445 C CA . GLY A 1 309 ? -0.546 15.744 30.725 1.00 67.19 309 GLY A CA 1
ATOM 2446 C C . GLY A 1 309 ? -1.651 14.697 30.839 1.00 67.19 309 GLY A C 1
ATOM 2447 O O . GLY A 1 309 ? -2.126 14.145 29.850 1.00 67.19 309 GLY A O 1
ATOM 2448 N N . ILE A 1 310 ? -2.026 14.382 32.080 1.00 72.00 310 ILE A N 1
ATOM 2449 C CA . ILE A 1 310 ? -3.082 13.410 32.381 1.00 72.00 310 ILE A CA 1
ATOM 2450 C C . ILE A 1 310 ? -4.422 14.140 32.394 1.00 72.00 310 ILE A C 1
ATOM 2452 O O . ILE A 1 310 ? -4.606 15.073 33.179 1.00 72.00 310 ILE A O 1
ATOM 2456 N N . ARG A 1 311 ? -5.377 13.692 31.582 1.00 70.12 311 ARG A N 1
ATOM 2457 C CA . ARG A 1 311 ? -6.737 14.246 31.540 1.00 70.12 311 ARG A CA 1
ATOM 2458 C C . ARG A 1 311 ? -7.780 13.136 31.538 1.00 70.12 311 ARG A C 1
ATOM 2460 O O . ARG A 1 311 ? -7.531 12.057 31.019 1.00 70.12 311 ARG A O 1
ATOM 2467 N N . ILE A 1 312 ? -8.949 13.398 32.116 1.00 74.06 312 ILE A N 1
ATOM 2468 C CA . ILE A 1 312 ? -10.083 12.467 32.095 1.00 74.06 312 ILE A CA 1
ATOM 2469 C C . ILE A 1 312 ? -11.088 12.990 31.073 1.00 74.06 312 ILE A C 1
ATOM 2471 O O . ILE A 1 312 ? -11.599 14.098 31.222 1.00 74.06 312 ILE A O 1
ATOM 2475 N N . CYS A 1 313 ? -11.369 12.198 30.047 1.00 72.12 313 CYS A N 1
ATOM 2476 C CA . CYS A 1 313 ? -12.321 12.518 28.993 1.00 72.12 313 CYS A CA 1
ATOM 2477 C C . CYS A 1 313 ? -13.531 11.598 29.108 1.00 72.12 313 CYS A C 1
ATOM 2479 O O . CYS A 1 313 ? -13.375 10.382 29.235 1.00 72.12 313 CYS A O 1
ATOM 2481 N N . LYS A 1 314 ? -14.743 12.156 29.036 1.00 75.06 314 LYS A N 1
ATOM 2482 C CA . LYS A 1 314 ? -15.925 11.325 28.811 1.00 75.06 314 LYS A CA 1
ATOM 2483 C C . LYS A 1 314 ? -15.961 10.903 27.354 1.00 75.06 314 LYS A C 1
ATOM 2485 O O . LYS A 1 314 ? -15.650 11.692 26.463 1.00 75.06 314 LYS A O 1
ATOM 2490 N N . ILE A 1 315 ? -16.342 9.656 27.153 1.00 74.88 315 ILE A N 1
ATOM 2491 C CA . ILE A 1 315 ? -16.675 9.109 25.856 1.00 74.88 315 ILE A CA 1
ATOM 2492 C C . ILE A 1 315 ? -18.190 9.142 25.719 1.00 74.88 315 ILE A C 1
ATOM 2494 O O . ILE A 1 315 ? -18.909 8.743 26.640 1.00 74.88 315 ILE A O 1
ATOM 2498 N N . PHE A 1 316 ? -18.652 9.573 24.557 1.00 72.69 316 PHE A N 1
ATOM 2499 C CA . PHE A 1 316 ? -20.044 9.474 24.162 1.00 72.69 316 PHE A CA 1
ATOM 2500 C C . PHE A 1 316 ? -20.185 8.529 22.992 1.00 72.69 316 PHE A C 1
ATOM 2502 O O . PHE A 1 316 ? -19.330 8.485 22.105 1.00 72.69 316 PHE A O 1
ATOM 2509 N N . HIS A 1 317 ? -21.305 7.823 22.976 1.00 73.50 317 HIS A N 1
ATOM 2510 C CA . HIS A 1 317 ? -21.718 7.094 21.802 1.00 73.50 317 HIS A CA 1
ATOM 2511 C C . HIS A 1 317 ? -22.120 8.080 20.696 1.00 73.50 317 HIS A C 1
ATOM 2513 O O . HIS A 1 317 ? -22.860 9.032 20.952 1.00 73.50 317 HIS A O 1
ATOM 2519 N N . ASN A 1 318 ? -21.618 7.881 19.479 1.00 68.25 318 ASN A N 1
ATOM 2520 C CA . ASN A 1 318 ? -21.999 8.728 18.357 1.00 68.25 318 ASN A CA 1
ATOM 2521 C C . ASN A 1 318 ? -23.323 8.240 17.756 1.00 68.25 318 ASN A C 1
ATOM 2523 O O . ASN A 1 318 ? -23.345 7.273 17.003 1.00 68.25 318 ASN A O 1
ATOM 2527 N N . GLU A 1 319 ? -24.412 8.950 18.063 1.00 61.88 319 GLU A N 1
ATOM 2528 C CA . GLU A 1 319 ? -25.774 8.632 17.604 1.00 61.88 319 GLU A CA 1
ATOM 2529 C C . GLU A 1 319 ? -25.936 8.637 16.071 1.00 61.88 319 GLU A C 1
ATOM 2531 O O . GLU A 1 319 ? -26.884 8.048 15.553 1.00 61.88 319 GLU A O 1
ATOM 2536 N N . ASN A 1 320 ? -25.025 9.289 15.335 1.00 61.47 320 ASN A N 1
ATOM 2537 C CA . ASN A 1 320 ? -25.074 9.390 13.872 1.00 61.47 320 ASN A CA 1
ATOM 2538 C C . ASN A 1 320 ? -24.256 8.309 13.148 1.00 61.47 320 ASN A C 1
ATOM 2540 O O . ASN A 1 320 ? -24.334 8.212 11.921 1.00 61.47 320 ASN A O 1
ATOM 2544 N N . SER A 1 321 ? -23.476 7.504 13.870 1.00 59.81 321 SER A N 1
ATOM 2545 C CA . SER A 1 321 ? -22.684 6.409 13.307 1.00 59.81 321 SER A CA 1
ATOM 2546 C C . SER A 1 321 ? -23.073 5.065 13.925 1.00 59.81 321 SER A C 1
ATOM 2548 O O . SER A 1 321 ? -23.811 4.980 14.898 1.00 59.81 321 SER A O 1
ATOM 2550 N N . ASP A 1 322 ? -22.627 3.978 13.299 1.00 61.81 322 ASP A N 1
ATOM 2551 C CA . ASP A 1 322 ? -22.910 2.601 13.719 1.00 61.81 322 ASP A CA 1
ATOM 2552 C C . ASP A 1 322 ? -22.623 2.395 15.238 1.00 61.81 322 ASP A C 1
ATOM 2554 O O . ASP A 1 322 ? -21.658 2.994 15.736 1.00 61.81 322 ASP A O 1
ATOM 2558 N N . PRO A 1 323 ? -23.397 1.571 15.997 1.00 57.91 323 PRO A N 1
ATOM 2559 C CA . PRO A 1 323 ? -23.476 1.596 17.471 1.00 57.91 323 PRO A CA 1
ATOM 2560 C C . PRO A 1 323 ? -22.180 1.362 18.273 1.00 57.91 323 PRO A C 1
ATOM 2562 O O . PRO A 1 323 ? -22.171 1.424 19.498 1.00 57.91 323 PRO A O 1
ATOM 2565 N N . ALA A 1 324 ? -21.076 1.073 17.595 1.00 65.31 324 ALA A N 1
ATOM 2566 C CA . ALA A 1 324 ? -19.761 0.808 18.170 1.00 65.31 324 ALA A CA 1
ATOM 2567 C C . ALA A 1 324 ? -18.873 2.059 18.314 1.00 65.31 324 ALA A C 1
ATOM 2569 O O . ALA A 1 324 ? -17.766 1.989 18.843 1.00 65.31 324 ALA A O 1
ATOM 2570 N N . SER A 1 325 ? -19.328 3.194 17.791 1.00 71.56 325 SER A N 1
ATOM 2571 C CA . SER A 1 325 ? -18.523 4.395 17.599 1.00 71.56 325 SER A CA 1
ATOM 2572 C C . SER A 1 325 ? -18.602 5.364 18.774 1.00 71.56 325 SER A C 1
ATOM 2574 O O . SER A 1 325 ? -19.649 5.552 19.398 1.00 71.56 325 SER A O 1
ATOM 2576 N N . CYS A 1 326 ? -17.462 5.971 19.078 1.00 74.50 326 CYS A N 1
ATOM 2577 C CA . CYS A 1 326 ? -17.236 6.780 20.262 1.00 74.50 326 CYS A CA 1
ATOM 2578 C C . CYS A 1 326 ? -16.573 8.117 19.900 1.00 74.50 326 CYS A C 1
ATOM 2580 O O . CYS A 1 326 ? -15.728 8.156 19.007 1.00 74.50 326 CYS A O 1
ATOM 2582 N N . VAL A 1 327 ? -16.931 9.191 20.614 1.00 72.75 327 VAL A N 1
ATOM 2583 C CA . VAL A 1 327 ? -16.328 10.535 20.497 1.00 72.75 327 VAL A CA 1
ATOM 2584 C C . VAL A 1 327 ? -15.997 11.081 21.891 1.00 72.75 327 VAL A C 1
ATOM 2586 O O . VAL A 1 327 ? -16.736 10.836 22.845 1.00 72.75 327 VAL A O 1
ATOM 2589 N N . LEU A 1 328 ? -14.884 11.808 22.025 1.00 72.88 328 LEU A N 1
ATOM 2590 C CA . LEU A 1 328 ? -14.448 12.417 23.290 1.00 72.88 328 LEU A CA 1
ATOM 2591 C C . LEU A 1 328 ? -15.082 13.804 23.542 1.00 72.88 328 LEU A C 1
ATOM 2593 O O . LEU A 1 328 ? -15.367 14.548 22.612 1.00 72.88 328 LEU A O 1
ATOM 2597 N N . GLU A 1 329 ? -15.286 14.162 24.818 1.00 70.44 329 GLU A N 1
ATOM 2598 C CA . GLU A 1 329 ? -15.938 15.419 25.261 1.00 70.44 329 GLU A CA 1
ATOM 2599 C C . GLU A 1 329 ? -15.106 16.704 25.086 1.00 70.44 329 GLU A C 1
ATOM 2601 O O . GLU A 1 329 ? -15.651 17.797 25.209 1.00 70.44 329 GLU A O 1
ATOM 2606 N N . ASP A 1 330 ? -13.793 16.628 24.856 1.00 65.62 330 ASP A N 1
ATOM 2607 C CA . ASP A 1 330 ? -12.849 17.740 25.083 1.00 65.62 330 ASP A CA 1
ATOM 2608 C C . ASP A 1 330 ? -12.910 18.894 24.057 1.00 65.62 330 ASP A C 1
ATOM 2610 O O . ASP A 1 330 ? -12.001 19.723 23.987 1.00 65.62 330 ASP A O 1
ATOM 2614 N N . GLY A 1 331 ? -13.991 18.980 23.280 1.00 58.53 331 GLY A N 1
ATOM 2615 C CA . GLY A 1 331 ? -14.203 19.978 22.233 1.00 58.53 331 GLY A CA 1
ATOM 2616 C C . GLY A 1 331 ? -13.487 19.658 20.919 1.00 58.53 331 GLY A C 1
ATOM 2617 O O . GLY A 1 331 ? -13.718 20.360 19.937 1.00 58.53 331 GLY A O 1
ATOM 2618 N N . GLY A 1 332 ? -12.657 18.608 20.879 1.00 61.78 332 GLY A N 1
ATOM 2619 C CA . GLY A 1 332 ? -12.152 18.003 19.650 1.00 61.78 332 GLY A CA 1
ATOM 2620 C C . GLY A 1 332 ? -12.989 16.784 19.264 1.00 61.78 332 GLY A C 1
ATOM 2621 O O . GLY A 1 332 ? -13.418 16.018 20.124 1.00 61.78 332 GLY A O 1
ATOM 2622 N N . LEU A 1 333 ? -13.195 16.557 17.967 1.00 63.31 333 LEU A N 1
ATOM 2623 C CA . LEU A 1 333 ? -13.817 15.327 17.480 1.00 63.31 333 LEU A CA 1
ATOM 2624 C C . LEU A 1 333 ? -12.743 14.232 17.398 1.00 63.31 333 LEU A C 1
ATOM 2626 O O . LEU A 1 333 ? -11.831 14.323 16.583 1.00 63.31 333 LEU A O 1
ATOM 2630 N N . TRP A 1 334 ? -12.822 13.225 18.268 1.00 74.00 334 TRP A N 1
ATOM 2631 C CA . TRP A 1 334 ? -11.876 12.101 18.301 1.00 74.00 334 TRP A CA 1
ATOM 2632 C C . TRP A 1 334 ? -12.649 10.816 18.025 1.00 74.00 334 TRP A C 1
ATOM 2634 O O . TRP A 1 334 ? -13.127 10.183 18.972 1.00 74.00 334 TRP A O 1
ATOM 2644 N N . PRO A 1 335 ? -12.859 10.479 16.744 1.00 78.06 335 PRO A N 1
ATOM 2645 C CA . PRO A 1 335 ? -13.595 9.288 16.378 1.00 78.06 335 PRO A CA 1
ATOM 2646 C C . PRO A 1 335 ? -12.805 8.048 16.773 1.00 78.06 335 PRO A C 1
ATOM 2648 O O . PRO A 1 335 ? -11.596 7.961 16.585 1.00 78.06 335 PRO A O 1
ATOM 2651 N N . GLY A 1 336 ? -13.485 7.046 17.302 1.00 81.31 336 GLY A N 1
ATOM 2652 C CA . GLY A 1 336 ? -12.825 5.793 17.620 1.00 81.31 336 GLY A CA 1
ATOM 2653 C C . GLY A 1 336 ? -13.774 4.751 18.159 1.00 81.31 336 GLY A C 1
ATOM 2654 O O . GLY A 1 336 ? -14.996 4.914 18.129 1.00 81.31 336 GLY A O 1
ATOM 2655 N N . VAL A 1 337 ? -13.193 3.674 18.670 1.00 83.75 337 VAL A N 1
ATOM 2656 C CA . VAL A 1 337 ? -13.926 2.617 19.367 1.00 83.75 337 VAL A CA 1
ATOM 2657 C C . VAL A 1 337 ? -13.199 2.224 20.643 1.00 83.75 337 VAL A C 1
ATOM 2659 O O . VAL A 1 337 ? -11.979 2.367 20.760 1.00 83.75 337 VAL A O 1
ATOM 2662 N N . LEU A 1 338 ? -13.956 1.711 21.605 1.00 82.94 338 LEU A N 1
ATOM 2663 C CA . LEU A 1 338 ? -13.411 1.145 22.829 1.00 82.94 338 LEU A CA 1
ATOM 2664 C C . LEU A 1 338 ? -13.275 -0.372 22.664 1.00 82.94 338 LEU A C 1
ATOM 2666 O O . LEU A 1 338 ? -14.183 -1.017 22.148 1.00 82.94 338 LEU A O 1
ATOM 2670 N N . LEU A 1 339 ? -12.158 -0.938 23.108 1.00 83.81 339 LEU A N 1
ATOM 2671 C CA . LEU A 1 339 ? -11.900 -2.375 23.127 1.00 83.81 339 LEU A CA 1
ATOM 2672 C C . LEU A 1 339 ? -11.650 -2.847 24.558 1.00 83.81 339 LEU A C 1
ATOM 2674 O O . LEU A 1 339 ? -11.089 -2.103 25.364 1.00 83.81 339 LEU A O 1
ATOM 2678 N N . GLU A 1 340 ? -12.002 -4.101 24.839 1.00 81.75 340 GLU A N 1
ATOM 2679 C CA . GLU A 1 340 ? -11.540 -4.824 26.023 1.00 81.75 340 GLU A CA 1
ATOM 2680 C C . GLU A 1 340 ? -10.449 -5.826 25.627 1.00 81.75 340 GLU A C 1
ATOM 2682 O O . GLU A 1 340 ? -10.696 -6.799 24.912 1.00 81.75 340 GLU A O 1
ATOM 2687 N N . PHE A 1 341 ? -9.225 -5.582 26.080 1.00 76.19 341 PHE A N 1
ATOM 2688 C CA . PHE A 1 341 ? -8.098 -6.485 25.941 1.00 76.19 341 PHE A CA 1
ATOM 2689 C C . PHE A 1 341 ? -8.095 -7.561 27.029 1.00 76.19 341 PHE A C 1
ATOM 2691 O O . PHE A 1 341 ? -8.480 -7.336 28.174 1.00 76.19 341 PHE A O 1
ATOM 2698 N N . ARG A 1 342 ? -7.606 -8.747 26.656 1.00 69.94 342 ARG A N 1
ATOM 2699 C CA . ARG A 1 342 ? -7.307 -9.844 27.587 1.00 69.94 342 ARG A CA 1
ATOM 2700 C C . ARG A 1 342 ? -5.968 -9.591 28.287 1.00 69.94 342 ARG A C 1
ATOM 2702 O O . ARG A 1 342 ? -5.106 -8.934 27.706 1.00 69.94 342 ARG A O 1
ATOM 2709 N N . GLU A 1 343 ? -5.751 -10.203 29.455 1.00 66.50 343 GLU A N 1
ATOM 2710 C CA . GLU A 1 343 ? -4.516 -10.068 30.262 1.00 66.50 343 GLU A CA 1
ATOM 2711 C C . GLU A 1 343 ? -3.215 -10.266 29.453 1.00 66.50 343 GLU A C 1
ATOM 2713 O O . GLU A 1 343 ? -2.201 -9.604 29.669 1.00 66.50 343 GLU A O 1
ATOM 2718 N N . GLU A 1 344 ? -3.231 -11.154 28.458 1.00 62.75 344 GLU A N 1
ATOM 2719 C CA . GLU A 1 344 ? -2.084 -11.439 27.584 1.00 62.75 344 GLU A CA 1
ATOM 2720 C C . GLU A 1 344 ? -1.687 -10.269 26.654 1.00 62.75 344 GLU A C 1
ATOM 2722 O O . GLU A 1 344 ? -0.527 -10.180 26.243 1.00 62.75 344 GLU A O 1
ATOM 2727 N N . TYR A 1 345 ? -2.608 -9.334 26.394 1.00 63.84 345 TYR A N 1
ATOM 2728 C CA . TYR A 1 345 ? -2.400 -8.110 25.609 1.00 63.84 345 TYR A CA 1
ATOM 2729 C C . TYR A 1 345 ? -2.109 -6.881 26.488 1.00 63.84 345 TYR A C 1
ATOM 2731 O O . TYR A 1 345 ? -1.681 -5.855 25.965 1.00 63.84 345 TYR A O 1
ATOM 2739 N N . GLU A 1 346 ? -2.231 -6.975 27.820 1.00 59.34 346 GLU A N 1
ATOM 2740 C CA . GLU A 1 346 ? -1.870 -5.886 28.752 1.00 59.34 346 GLU A CA 1
ATOM 2741 C C . GLU A 1 346 ? -0.374 -5.535 28.681 1.00 59.34 346 GLU A C 1
ATOM 2743 O O . GLU A 1 346 ? 0.034 -4.398 28.908 1.00 59.34 346 GLU A O 1
ATOM 2748 N N . LYS A 1 347 ? 0.467 -6.513 28.311 1.00 52.88 347 LYS A N 1
ATOM 2749 C CA . LYS A 1 347 ? 1.925 -6.350 28.157 1.00 52.88 347 LYS A CA 1
ATOM 2750 C C . LYS A 1 347 ? 2.336 -5.705 26.841 1.00 52.88 347 LYS A C 1
ATOM 2752 O O . LYS A 1 347 ? 3.514 -5.361 26.658 1.00 52.88 347 LYS A O 1
ATOM 2757 N N . LEU A 1 348 ? 1.400 -5.486 25.920 1.00 55.41 348 LEU A N 1
ATOM 2758 C CA . LEU A 1 348 ? 1.624 -4.552 24.833 1.00 55.41 348 LEU A CA 1
ATOM 2759 C C . LEU A 1 348 ? 1.654 -3.128 25.429 1.00 55.41 348 LEU A C 1
ATOM 2761 O O . LEU A 1 348 ? 0.776 -2.351 25.147 1.00 55.41 348 LEU A O 1
ATOM 2765 N N . ASN A 1 349 ? 2.653 -2.753 26.253 1.00 46.19 349 ASN A N 1
ATOM 2766 C CA . ASN A 1 349 ? 3.010 -1.354 26.558 1.00 46.19 349 ASN A CA 1
ATOM 2767 C C . ASN A 1 349 ? 2.849 -0.507 25.287 1.00 46.19 349 ASN A C 1
ATOM 2769 O O . ASN A 1 349 ? 3.701 -0.595 24.403 1.00 46.19 349 ASN A O 1
ATOM 2773 N N . TYR A 1 350 ? 1.740 0.213 25.167 1.00 56.19 350 TYR A N 1
ATOM 2774 C CA . TYR A 1 350 ? 1.376 0.949 23.968 1.00 56.19 350 TYR A CA 1
ATOM 2775 C C . TYR A 1 350 ? 2.226 2.223 23.943 1.00 56.19 350 TYR A C 1
ATOM 2777 O O . TYR A 1 350 ? 2.221 3.005 24.896 1.00 56.19 350 TYR A O 1
ATOM 2785 N N . CYS A 1 351 ? 3.016 2.410 22.883 1.00 41.53 351 CYS A N 1
ATOM 2786 C CA . CYS A 1 351 ? 4.045 3.456 22.764 1.00 41.53 351 CYS A CA 1
ATOM 2787 C C . CYS A 1 351 ? 3.505 4.895 22.637 1.00 41.53 351 CYS A C 1
ATOM 2789 O O . CYS A 1 351 ? 4.225 5.785 22.194 1.00 41.53 351 CYS A O 1
ATOM 2791 N N . GLY A 1 352 ? 2.259 5.135 23.036 1.00 38.41 352 GLY A N 1
ATOM 2792 C CA . GLY A 1 352 ? 1.693 6.468 23.193 1.00 38.41 352 GLY A CA 1
ATOM 2793 C C . GLY A 1 352 ? 1.860 7.056 24.597 1.00 38.41 352 GLY A C 1
ATOM 2794 O O . GLY A 1 352 ? 1.767 8.269 24.771 1.00 38.41 352 GLY A O 1
ATOM 2795 N N . SER A 1 353 ? 2.196 6.234 25.606 1.00 33.69 353 SER A N 1
ATOM 2796 C CA . SER A 1 353 ? 2.747 6.776 26.849 1.00 33.69 353 SER A CA 1
ATOM 2797 C C . SER A 1 353 ? 4.051 7.459 26.478 1.00 33.69 353 SER A C 1
ATOM 2799 O O . SER A 1 353 ? 5.046 6.772 26.241 1.00 33.69 353 SER A O 1
ATOM 2801 N N . MET A 1 354 ? 4.051 8.794 26.436 1.00 32.50 354 MET A N 1
ATOM 2802 C CA . MET A 1 354 ? 5.278 9.563 26.554 1.00 32.50 354 MET A CA 1
ATOM 2803 C C . MET A 1 354 ? 6.099 8.898 27.645 1.00 32.50 354 MET A C 1
ATOM 2805 O O . MET A 1 354 ? 5.710 8.872 28.813 1.00 32.50 354 MET A O 1
ATOM 2809 N N . ASP A 1 355 ? 7.210 8.298 27.242 1.00 33.44 355 ASP A N 1
ATOM 2810 C CA . ASP A 1 355 ? 8.238 7.941 28.180 1.00 33.44 355 ASP A CA 1
ATOM 2811 C C . ASP A 1 355 ? 8.661 9.266 28.817 1.00 33.44 355 ASP A C 1
ATOM 2813 O O . ASP A 1 355 ? 9.401 10.067 28.242 1.00 33.44 355 ASP A O 1
ATOM 2817 N N . THR A 1 356 ? 8.150 9.529 30.018 1.00 33.44 356 THR A N 1
ATOM 2818 C CA . THR A 1 356 ? 8.614 10.615 30.885 1.00 33.44 356 THR A CA 1
ATOM 2819 C C . THR A 1 356 ? 10.101 10.450 31.253 1.00 33.44 356 THR A C 1
ATOM 2821 O O . THR A 1 356 ? 10.648 11.247 32.012 1.00 33.44 356 THR A O 1
ATOM 2824 N N . GLY A 1 357 ? 10.782 9.435 30.712 1.00 31.77 357 GLY A N 1
ATOM 2825 C CA . GLY A 1 357 ? 12.191 9.120 30.856 1.00 31.77 357 GLY A CA 1
ATOM 2826 C C . GLY A 1 357 ? 13.090 9.468 29.666 1.00 31.77 357 GLY A C 1
ATOM 2827 O O . GLY A 1 357 ? 14.087 8.785 29.471 1.00 31.77 357 GLY A O 1
ATOM 2828 N N . SER A 1 358 ? 12.869 10.549 28.910 1.00 26.19 358 SER A N 1
ATOM 2829 C CA . SER A 1 358 ? 14.009 11.179 28.219 1.00 26.19 358 SER A CA 1
ATOM 2830 C C . SER A 1 358 ? 14.031 12.691 28.398 1.00 26.19 358 SER A C 1
ATOM 2832 O O . SER A 1 358 ? 13.461 13.495 27.664 1.00 26.19 358 SER A O 1
ATOM 2834 N N . ARG A 1 359 ? 14.779 13.086 29.429 1.00 26.28 359 ARG A N 1
ATOM 2835 C CA . ARG A 1 359 ? 15.443 14.381 29.474 1.00 26.28 359 ARG A CA 1
ATOM 2836 C C . ARG A 1 359 ? 16.142 14.607 28.128 1.00 26.28 359 ARG A C 1
ATOM 2838 O O . ARG A 1 359 ? 17.228 14.081 27.906 1.00 26.28 359 ARG A O 1
ATOM 2845 N N . ARG A 1 360 ? 15.605 15.487 27.283 1.00 27.33 360 ARG A N 1
ATOM 2846 C CA . ARG A 1 360 ? 16.473 16.414 26.546 1.00 27.33 360 ARG A CA 1
ATOM 2847 C C . ARG A 1 360 ? 16.996 17.433 27.555 1.00 27.33 360 ARG A C 1
ATOM 2849 O O . ARG A 1 360 ? 16.512 18.556 27.633 1.00 27.33 360 ARG A O 1
ATOM 2856 N N . CYS A 1 361 ? 17.964 17.013 28.359 1.00 22.23 361 CYS A N 1
ATOM 2857 C CA . CYS A 1 361 ? 18.912 17.945 28.943 1.00 22.23 361 CYS A CA 1
ATOM 2858 C C . CYS A 1 361 ? 20.053 18.093 27.933 1.00 22.23 361 CYS A C 1
ATOM 2860 O O . CYS A 1 361 ? 20.602 17.092 27.472 1.00 22.23 361 CYS A O 1
ATOM 2862 N N . LYS A 1 362 ? 20.372 19.343 27.584 1.00 23.23 362 LYS A N 1
ATOM 2863 C CA . LYS A 1 362 ? 21.774 19.703 27.363 1.00 23.23 362 LYS A CA 1
ATOM 2864 C C . LYS A 1 362 ? 22.600 19.318 28.584 1.00 23.23 362 LYS A C 1
ATOM 2866 O O . LYS A 1 362 ? 22.035 19.410 29.701 1.00 23.23 362 LYS A O 1
#

Organism: NCBI:txid303405

Sequence (362 aa):
MEDEHVRPQKYSDLLEYLKTQFDGINKNFDDINKRFDDINKDINKRFDDINKDINKRFDDINKKLDLLVSLSPAAVMQQVEPVFVTSSLLEDKAVLEGGESTWSFLQRDDDGTLLAVGSVHCGLYYGSMHPTLAFVNLPQMVVDLGVEKIGFLEPNKIQNPIPYKHDVMLVRLKKKVSDMMLSGLPQKYQVPDSEKQFRHMAGMSNSGIVSGKNVVIIDGHYVFVEDFGEAGNSGTLMFGWDYNVDDAKPVGVYYGVFPVGDSKNGIHPRGVIVPLPNPNECTWFDPLLQTDANNNTFPTTLTIFDQKGIRICKIFHNENSDPASCVLEDGGLWPGVLLEFREEYEKLNYCGSMDTGSRRCK

Secondary structure (DSSP, 8-state):
---SSHHHHHHHHHHHHHHHHHHHHHHHHHHHHHHHHHHHHHHHHHHHHHHHHHHHHHHHHHHHHHHHHHTSHHHHHHHH---EE---SSS--TTTTS----EEEEEETTT--EEEEEEHHHH--S--SSSSEEEEE--HHHHHT-EEEEEEE-GGG----SSS---EEEEEESS-GGG---SSPPEEE-PPPTT---SEEEEEETTEEEEEES-EEETTEEEESEEEES-PPTT-EEEEESS-GGG-EEEEEEEPPP--S--TTS----EEEEEPPPTTTEEEEPPPP-B-TT--B-PEEEEEEETTEEEEEEEEE-TTS-TT-EEESSSS---EEEEE--GGGTTS--TTS--TT-----

Foldseek 3Di:
DPDDPVVVVVVVVVVVVVVVVVVVVVVVVVVVVVVVVVVVVVVVVVVVVVVVVVVVVVVVVVVVVVLCVCPPLVNLCVVQVWAKDAADPPDDCQQVFHFNWIKTWEAEPPPQWIKIKFWQCQQQLWDFPPLFKTWGFDHVVQQQQPFFKKWWFQPVPPQDPDPARGTMIITTGPHGQVRDPDPDGHFYDDFDDLPDDFQKKWFADPQGIWIAGPWDADSSKTFGQDTDGDFDTWGTFMWGHHSDSVNTHTFFTKDQADPDDDDPVNRRTGTIGHGDDDRVNIDIWGFDQCADPVGDRDWDWTFGQGPVGTDIWTWDQDPSGDRQWIATPPPDGGITTMTGHDNSCSVPPNVSRPPPPDDPDD